Protein AF-Q4L180-4-F1 (afdb_monomer_lite)

Secondary structure (DSSP, 8-state):
-----PPP------PPP--------PPP----------------------------------------HHHHHHHHHHHHHHHHHHHHHHHHHHHHHHHHHHHHHHH----HHHHHHHHHHHHHHTTT-S----SSHHHHHHHHHHHHHHHHHHHHHHHHHHHHHHHHHHHHHHHHHHHHHHHHHHHHHHHHHHHHHHHHHHHHHHHHHHHHHHHHHHHHHHHHHHHHHS--SS-S-SHHHHHHHHHHHHHHH--

pLDDT: mean 71.79, std 22.96, range [29.94, 98.69]

Structure (mmCIF, N/CA/C/O backbone):
data_AF-Q4L180-4-F1
#
_entry.id   AF-Q4L180-4-F1
#
loop_
_atom_site.group_PDB
_atom_site.id
_atom_site.type_symbol
_atom_site.label_atom_id
_atom_site.label_alt_id
_atom_site.label_comp_id
_atom_site.label_asym_id
_atom_site.label_entity_id
_atom_site.label_seq_id
_atom_site.pdbx_PDB_ins_code
_atom_site.Cartn_x
_atom_site.Cartn_y
_atom_site.Cartn_z
_atom_site.occupancy
_atom_site.B_iso_or_equiv
_atom_site.auth_seq_id
_atom_site.auth_comp_id
_atom_site.auth_asym_id
_atom_site.auth_atom_id
_atom_site.pdbx_PDB_model_num
ATOM 1 N N . MET A 1 1 ? -34.234 45.441 56.799 1.00 44.16 1 MET A N 1
ATOM 2 C CA . MET A 1 1 ? -32.979 45.682 57.546 1.00 44.16 1 MET A CA 1
ATOM 3 C C . MET A 1 1 ? -31.853 44.983 56.792 1.00 44.16 1 MET A C 1
ATOM 5 O O . MET A 1 1 ? -32.021 43.824 56.442 1.00 44.16 1 MET A O 1
ATOM 9 N N . ARG A 1 2 ? -30.782 45.705 56.439 1.00 41.12 2 ARG A N 1
ATOM 10 C CA . ARG A 1 2 ? -29.584 45.173 55.760 1.00 41.12 2 ARG A CA 1
ATOM 11 C C . ARG A 1 2 ? -28.742 44.376 56.760 1.00 41.12 2 ARG A C 1
ATOM 13 O O . ARG A 1 2 ? -28.498 44.905 57.837 1.00 41.12 2 ARG A O 1
ATOM 20 N N . SER A 1 3 ? -28.235 43.205 56.374 1.00 47.62 3 SER A N 1
ATOM 21 C CA . SER A 1 3 ? -27.058 42.596 57.006 1.00 47.62 3 SER A CA 1
ATOM 22 C C . SER A 1 3 ? -26.364 41.607 56.069 1.00 47.62 3 SER A C 1
ATOM 24 O O . SER A 1 3 ? -26.997 40.670 55.603 1.00 47.62 3 SER A O 1
ATOM 26 N N . ARG A 1 4 ? -25.077 41.911 55.826 1.00 46.91 4 ARG A N 1
ATOM 27 C CA . ARG A 1 4 ? -23.886 41.041 55.700 1.00 46.91 4 ARG A CA 1
ATOM 28 C C . ARG A 1 4 ? -24.074 39.734 54.919 1.00 46.91 4 ARG A C 1
ATOM 30 O O . ARG A 1 4 ? -24.815 38.863 55.334 1.00 46.91 4 ARG A O 1
ATOM 37 N N . GLY A 1 5 ? -23.422 39.557 53.775 1.00 44.06 5 GLY A N 1
ATOM 38 C CA . GLY A 1 5 ? -21.967 39.639 53.622 1.00 44.06 5 GLY A CA 1
ATOM 39 C C . GLY A 1 5 ? -21.460 38.202 53.625 1.00 44.06 5 GLY A C 1
ATOM 40 O O . GLY A 1 5 ? -21.166 37.683 54.691 1.00 44.06 5 GLY A O 1
ATOM 41 N N . SER A 1 6 ? -21.496 37.557 52.458 1.00 52.03 6 SER A N 1
ATOM 42 C CA . SER A 1 6 ? -21.022 36.189 52.262 1.00 52.03 6 SER A CA 1
ATOM 43 C C . SER A 1 6 ? -19.557 36.194 51.864 1.00 52.03 6 SER A C 1
ATOM 45 O O . SER A 1 6 ? -19.114 37.018 51.059 1.00 52.03 6 SER A O 1
ATOM 47 N N . ASP A 1 7 ? -18.865 35.252 52.472 1.00 46.28 7 ASP A N 1
ATOM 48 C CA . ASP A 1 7 ? -17.434 35.156 52.606 1.00 46.28 7 ASP A CA 1
ATOM 49 C C . ASP A 1 7 ? -16.650 34.912 51.315 1.00 46.28 7 ASP A C 1
ATOM 51 O O . ASP A 1 7 ? -17.122 34.437 50.282 1.00 46.28 7 ASP A O 1
ATOM 55 N N . THR A 1 8 ? -15.397 35.308 51.471 1.00 43.88 8 THR A N 1
ATOM 56 C CA . THR A 1 8 ? -14.196 35.087 50.683 1.00 43.88 8 THR A CA 1
ATOM 57 C C . THR A 1 8 ? -13.868 33.620 50.414 1.00 43.88 8 THR A C 1
ATOM 59 O O . THR A 1 8 ? -14.250 32.760 51.194 1.00 43.88 8 THR A O 1
ATOM 62 N N . GLU A 1 9 ? -13.019 33.424 49.394 1.00 45.19 9 GLU A N 1
ATOM 63 C CA . GLU A 1 9 ? -12.089 32.304 49.107 1.00 45.19 9 GLU A CA 1
ATOM 64 C C . GLU A 1 9 ? -12.379 31.720 47.716 1.00 45.19 9 GLU A C 1
ATOM 66 O O . GLU A 1 9 ? -13.507 31.421 47.364 1.00 45.19 9 GLU A O 1
ATOM 71 N N . GLY A 1 10 ? -11.449 31.568 46.781 1.00 39.22 10 GLY A N 1
ATOM 72 C CA . GLY A 1 10 ? -9.997 31.553 46.825 1.00 39.22 10 GLY A CA 1
ATOM 73 C C . GLY A 1 10 ? -9.575 30.781 45.575 1.00 39.22 10 GLY A C 1
ATOM 74 O O . GLY A 1 10 ? -9.412 29.568 45.621 1.00 39.22 10 GLY A O 1
ATOM 75 N N . SER A 1 11 ? -9.482 31.449 44.419 1.00 46.16 11 SER A N 1
ATOM 76 C CA . SER A 1 11 ? -9.092 30.779 43.169 1.00 46.16 11 SER A CA 1
ATOM 77 C C . SER A 1 11 ? -7.569 30.736 43.062 1.00 46.16 11 SER A C 1
ATOM 79 O O . SER A 1 11 ? -6.908 31.698 42.667 1.00 46.16 11 SER A O 1
ATOM 81 N N . ALA A 1 12 ? -7.002 29.611 43.494 1.00 47.94 12 ALA A N 1
ATOM 82 C CA . ALA A 1 12 ? -5.581 29.310 43.434 1.00 47.94 12 ALA A CA 1
ATOM 83 C C . ALA A 1 12 ? -5.148 29.002 41.989 1.00 47.94 12 ALA A C 1
ATOM 85 O O . ALA A 1 12 ? -5.197 27.862 41.529 1.00 47.94 12 ALA A O 1
ATOM 86 N N . GLN A 1 13 ? -4.673 30.014 41.265 1.00 48.62 13 GLN A N 1
ATOM 87 C CA . GLN A 1 13 ? -4.104 29.838 39.928 1.00 48.62 13 GLN A CA 1
ATOM 88 C C . GLN A 1 13 ? -2.625 29.420 40.036 1.00 48.62 13 GLN A C 1
ATOM 90 O O . GLN A 1 13 ? -1.714 30.250 40.059 1.00 48.62 13 GLN A O 1
ATOM 95 N N . LYS A 1 14 ? -2.375 28.106 40.134 1.00 49.44 14 LYS A N 1
ATOM 96 C CA . LYS A 1 14 ? -1.026 27.513 40.083 1.00 49.44 14 LYS A CA 1
ATOM 97 C C . LYS A 1 14 ? -0.422 27.707 38.684 1.00 49.44 14 LYS A C 1
ATOM 99 O O . LYS A 1 14 ? -0.851 27.080 37.719 1.00 49.44 14 LYS A O 1
ATOM 104 N N . LYS A 1 15 ? 0.587 28.578 38.576 1.00 47.53 15 LYS A N 1
ATOM 105 C CA . LYS A 1 15 ? 1.422 28.740 37.376 1.00 47.53 15 LYS A CA 1
ATOM 106 C C . LYS A 1 15 ? 2.401 27.568 37.243 1.00 47.53 15 LYS A C 1
ATOM 108 O O . LYS A 1 15 ? 3.114 27.231 38.184 1.00 47.53 15 LYS A O 1
ATOM 113 N N . PHE A 1 16 ? 2.426 26.985 36.050 1.00 43.16 16 PHE A N 1
ATOM 114 C CA . PHE A 1 16 ? 3.285 25.879 35.635 1.00 43.16 16 PHE A CA 1
ATOM 115 C C . PHE A 1 16 ? 4.780 26.269 35.604 1.00 43.16 16 PHE A C 1
ATOM 117 O O . PHE A 1 16 ? 5.110 27.330 35.064 1.00 43.16 16 PHE A O 1
ATOM 124 N N . PRO A 1 17 ? 5.703 25.424 36.106 1.00 58.50 17 PRO A N 1
ATOM 125 C CA . PRO A 1 17 ? 7.142 25.634 35.960 1.00 58.50 17 PRO A CA 1
ATOM 126 C C . PRO A 1 17 ? 7.602 25.292 34.535 1.00 58.50 17 PRO A C 1
ATOM 128 O O . PRO A 1 17 ? 7.371 24.189 34.040 1.00 58.50 17 PRO A O 1
ATOM 131 N N . ARG A 1 18 ? 8.297 26.230 33.879 1.00 44.22 18 ARG A N 1
ATOM 132 C CA . ARG A 1 18 ? 9.026 25.983 32.625 1.00 44.22 18 ARG A CA 1
ATOM 133 C C . ARG A 1 18 ? 10.202 25.043 32.901 1.00 44.22 18 ARG A C 1
ATOM 135 O O . ARG A 1 18 ? 11.207 25.454 33.472 1.00 44.22 18 ARG A O 1
ATOM 142 N N . HIS A 1 19 ? 10.084 23.793 32.466 1.00 48.09 19 HIS A N 1
ATOM 143 C CA . HIS A 1 19 ? 11.209 22.872 32.358 1.00 48.09 19 HIS A CA 1
ATOM 144 C C . HIS A 1 19 ? 11.965 23.129 31.050 1.00 48.09 19 HIS A C 1
ATOM 146 O O . HIS A 1 19 ? 11.504 22.775 29.971 1.00 48.09 19 HIS A O 1
ATOM 152 N N . THR A 1 20 ? 13.152 23.719 31.156 1.00 46.41 20 THR A N 1
ATOM 153 C CA . THR A 1 20 ? 14.191 23.699 30.119 1.00 46.41 20 THR A CA 1
ATOM 154 C C . THR A 1 20 ? 15.387 22.943 30.688 1.00 46.41 20 THR A C 1
ATOM 156 O O . THR A 1 20 ? 16.177 23.509 31.441 1.00 46.41 20 THR A O 1
ATOM 159 N N . LYS A 1 21 ? 15.515 21.648 30.384 1.00 51.56 21 LYS A N 1
ATOM 160 C CA . LYS A 1 21 ? 16.761 20.898 30.597 1.00 51.56 21 LYS A CA 1
ATOM 161 C C . LYS A 1 21 ? 17.182 20.288 29.271 1.00 51.56 21 LYS A C 1
ATOM 163 O O . LYS A 1 21 ? 16.442 19.514 28.674 1.00 51.56 21 LYS A O 1
ATOM 168 N N . GLY A 1 22 ? 18.341 20.749 28.814 1.00 39.31 22 GLY A N 1
ATOM 169 C CA . GLY A 1 22 ? 18.945 20.402 27.543 1.00 39.31 22 GLY A CA 1
ATOM 170 C C . GLY A 1 22 ? 19.392 18.948 27.467 1.00 39.31 22 GLY A C 1
ATOM 171 O O . GLY A 1 22 ? 19.676 18.290 28.468 1.00 39.31 22 GLY A O 1
ATOM 172 N N . HIS A 1 23 ? 19.438 18.505 26.217 1.00 44.69 23 HIS A N 1
ATOM 173 C CA . HIS A 1 23 ? 19.934 17.235 25.726 1.00 44.69 23 HIS A CA 1
ATOM 174 C C . HIS A 1 23 ? 21.326 16.882 26.268 1.00 44.69 23 HIS A C 1
ATOM 176 O O . HIS A 1 23 ? 22.277 17.641 26.112 1.00 44.69 23 HIS A O 1
ATOM 182 N N . SER A 1 24 ? 21.453 15.671 26.807 1.00 46.22 24 SER A N 1
ATOM 183 C CA . SER A 1 24 ? 22.716 14.940 26.907 1.00 46.22 24 SER A CA 1
ATOM 184 C C . SER A 1 24 ? 22.483 13.580 26.253 1.00 46.22 24 SER A C 1
ATOM 186 O O . SER A 1 24 ? 21.710 12.765 26.753 1.00 46.22 24 SER A O 1
ATOM 188 N N . PHE A 1 25 ? 23.065 13.388 25.070 1.00 43.56 25 PHE A N 1
ATOM 189 C CA . PHE A 1 25 ? 22.974 12.159 24.288 1.00 43.56 25 PHE A CA 1
ATOM 190 C C . PHE A 1 25 ? 24.113 11.239 24.745 1.00 43.56 25 PHE A C 1
ATOM 192 O O . PHE A 1 25 ? 25.276 11.476 24.422 1.00 43.56 25 PHE A O 1
ATOM 199 N N . GLN A 1 26 ? 23.801 10.233 25.564 1.00 49.84 26 GLN A N 1
ATOM 200 C CA . GLN A 1 26 ? 24.780 9.262 26.054 1.00 49.84 26 GLN A CA 1
ATOM 201 C C . GLN A 1 26 ? 24.773 8.029 25.141 1.00 49.84 26 GLN A C 1
ATOM 203 O O . GLN A 1 26 ? 23.729 7.421 24.916 1.00 49.84 26 GLN A O 1
ATOM 208 N N . GLY A 1 27 ? 25.944 7.722 24.578 1.00 41.38 27 GLY A N 1
ATOM 209 C CA . GLY A 1 27 ? 26.147 6.726 23.526 1.00 41.38 27 GLY A CA 1
ATOM 210 C C . GLY A 1 27 ? 25.835 5.266 23.903 1.00 41.38 27 GLY A C 1
ATOM 211 O O . GLY A 1 27 ? 25.633 4.933 25.074 1.00 41.38 27 GLY A O 1
ATOM 212 N N . PRO A 1 28 ? 25.806 4.382 22.890 1.00 45.56 28 PRO A N 1
ATOM 213 C CA . PRO A 1 28 ? 25.271 3.030 22.989 1.00 45.56 28 PRO A CA 1
ATOM 214 C C . PRO A 1 28 ? 26.202 2.112 23.788 1.00 45.56 28 PRO A C 1
ATOM 216 O O . PRO A 1 28 ? 27.377 1.950 23.465 1.00 45.56 28 PRO A O 1
ATOM 219 N N . LYS A 1 29 ? 25.665 1.469 24.829 1.00 54.53 29 LYS A N 1
ATOM 220 C CA . LYS A 1 29 ? 26.332 0.366 25.531 1.00 54.53 29 LYS A CA 1
ATOM 221 C C . LYS A 1 29 ? 25.865 -0.953 24.917 1.00 54.53 29 LYS A C 1
ATOM 223 O O . LYS A 1 29 ? 24.698 -1.314 25.039 1.00 54.53 29 LYS A O 1
ATOM 228 N N . ASN A 1 30 ? 26.790 -1.645 24.253 1.00 41.47 30 ASN A N 1
ATOM 229 C CA . ASN A 1 30 ? 26.599 -2.970 23.663 1.00 41.47 30 ASN A CA 1
ATOM 230 C C . ASN A 1 30 ? 26.013 -3.959 24.683 1.00 41.47 30 ASN A C 1
ATOM 232 O O . ASN A 1 30 ? 26.627 -4.243 25.714 1.00 41.47 30 ASN A O 1
ATOM 236 N N . MET A 1 31 ? 24.830 -4.493 24.376 1.00 47.28 31 MET A N 1
ATOM 237 C CA . MET A 1 31 ? 24.164 -5.515 25.175 1.00 47.28 31 MET A CA 1
ATOM 238 C C . MET A 1 31 ? 24.626 -6.906 24.748 1.00 47.28 31 MET A C 1
ATOM 240 O O . MET A 1 31 ? 24.398 -7.366 23.634 1.00 47.28 31 MET A O 1
ATOM 244 N N . LYS A 1 32 ? 25.296 -7.568 25.686 1.00 42.88 32 LYS A N 1
ATOM 245 C CA . LYS A 1 32 ? 25.771 -8.946 25.623 1.00 42.88 32 LYS A CA 1
ATOM 246 C C . LYS A 1 32 ? 24.563 -9.887 25.734 1.00 42.88 32 LYS A C 1
ATOM 248 O O . LYS A 1 32 ? 23.970 -9.986 26.805 1.00 42.88 32 LYS A O 1
ATOM 253 N N . HIS A 1 33 ? 24.183 -10.549 24.641 1.00 42.38 33 HIS A N 1
ATOM 254 C CA . HIS A 1 33 ? 23.170 -11.606 24.657 1.00 42.38 33 HIS A CA 1
ATOM 255 C C . HIS A 1 33 ? 23.789 -12.872 25.266 1.00 42.38 33 HIS A C 1
ATOM 257 O O . HIS A 1 33 ? 24.731 -13.446 24.727 1.00 42.38 33 HIS A O 1
ATOM 263 N N . ARG A 1 34 ? 23.293 -13.254 26.442 1.00 37.94 34 ARG A N 1
ATOM 264 C CA . ARG A 1 34 ? 23.600 -14.504 27.139 1.00 37.94 34 ARG A CA 1
ATOM 265 C C . ARG A 1 34 ? 22.258 -15.199 27.344 1.00 37.94 34 ARG A C 1
ATOM 267 O O . ARG A 1 34 ? 21.622 -14.991 28.370 1.00 37.94 34 ARG A O 1
ATOM 274 N N . GLN A 1 35 ? 21.797 -15.947 26.347 1.00 42.56 35 GLN A N 1
ATOM 275 C CA . GLN A 1 35 ? 20.726 -16.919 26.546 1.00 42.56 35 GLN A CA 1
ATOM 276 C C . GLN A 1 35 ? 21.391 -18.214 26.999 1.00 42.56 35 GLN A C 1
ATOM 278 O O . GLN A 1 35 ? 22.257 -18.754 26.320 1.00 42.56 35 GLN A O 1
ATOM 283 N N . GLN A 1 36 ? 21.083 -18.595 28.235 1.00 41.91 36 GLN A N 1
ATOM 284 C CA . GLN A 1 36 ? 21.444 -19.881 28.802 1.00 41.91 36 GLN A CA 1
ATOM 285 C C . GLN A 1 36 ? 20.348 -20.865 28.422 1.00 41.91 36 GLN A C 1
ATOM 287 O O . GLN A 1 36 ? 19.189 -20.667 28.792 1.00 41.91 36 GLN A O 1
ATOM 292 N N . ASP A 1 37 ? 20.754 -21.899 27.698 1.00 36.62 37 ASP A N 1
ATOM 293 C CA . ASP A 1 37 ? 19.973 -23.090 27.412 1.00 36.62 37 ASP A CA 1
ATOM 294 C C . ASP A 1 37 ? 19.493 -23.731 28.721 1.00 36.62 37 ASP A C 1
ATOM 296 O O . ASP A 1 37 ? 20.260 -23.942 29.669 1.00 36.62 37 ASP A O 1
ATOM 300 N N . LYS A 1 38 ? 18.190 -23.996 28.795 1.00 41.41 38 LYS A N 1
ATOM 301 C CA . LYS A 1 38 ? 17.567 -24.781 29.857 1.00 41.41 38 LYS A CA 1
ATOM 302 C C . LYS A 1 38 ? 16.849 -25.949 29.206 1.00 41.41 38 LYS A C 1
ATOM 304 O O . LYS A 1 38 ? 15.668 -25.875 28.886 1.00 41.41 38 LYS A O 1
ATOM 309 N N . ASP A 1 39 ? 17.619 -27.014 29.037 1.00 30.91 39 ASP A N 1
ATOM 310 C CA . ASP A 1 39 ? 17.152 -28.366 28.784 1.00 30.91 39 ASP A CA 1
ATOM 311 C C . ASP A 1 39 ? 16.268 -28.849 29.937 1.00 30.91 39 ASP A C 1
ATOM 313 O O . ASP A 1 39 ? 16.659 -28.767 31.106 1.00 30.91 39 ASP A O 1
ATOM 317 N N . SER A 1 40 ? 15.092 -29.384 29.616 1.00 36.03 40 SER A N 1
ATOM 318 C CA . SER A 1 40 ? 14.395 -30.424 30.383 1.00 36.03 40 SER A CA 1
ATOM 319 C C . SER A 1 40 ? 13.347 -31.105 29.487 1.00 36.03 40 SER A C 1
ATOM 321 O O . SER A 1 40 ? 12.836 -30.462 28.570 1.00 36.03 40 SER A O 1
ATOM 323 N N . PRO A 1 41 ? 13.072 -32.404 29.690 1.00 37.44 41 PRO A N 1
ATOM 324 C CA . PRO A 1 41 ? 12.905 -33.340 28.585 1.00 37.44 41 PRO A CA 1
ATOM 325 C C . PRO A 1 41 ? 11.488 -33.923 28.446 1.00 37.44 41 PRO A C 1
ATOM 327 O O . PRO A 1 41 ? 10.709 -33.918 29.390 1.00 37.44 41 PRO A O 1
ATOM 330 N N . SER A 1 42 ? 11.232 -34.447 27.239 1.00 29.94 42 SER A N 1
ATOM 331 C CA . SER A 1 42 ? 10.606 -35.745 26.923 1.00 29.94 42 SER A CA 1
ATOM 332 C C . SER A 1 42 ? 9.566 -36.305 27.899 1.00 29.94 42 SER A C 1
ATOM 334 O O . SER A 1 42 ? 9.949 -36.692 28.995 1.00 29.94 42 SER A O 1
ATOM 336 N N . GLU A 1 43 ? 8.326 -36.522 27.434 1.00 36.06 43 GLU A N 1
ATOM 337 C CA . GLU A 1 43 ? 7.678 -37.854 27.451 1.00 36.06 43 GLU A CA 1
ATOM 338 C C . GLU A 1 43 ? 6.236 -37.856 26.896 1.00 36.06 43 GLU A C 1
ATOM 340 O O . GLU A 1 43 ? 5.485 -36.897 27.055 1.00 36.06 43 GLU A O 1
ATOM 345 N N . SER A 1 44 ? 5.868 -39.009 26.317 1.00 38.22 44 SER A N 1
ATOM 346 C CA . SER A 1 44 ? 4.549 -39.504 25.865 1.00 38.22 44 SER A CA 1
ATOM 347 C C . SER A 1 44 ? 4.001 -38.940 24.539 1.00 38.22 44 SER A C 1
ATOM 349 O O . SER A 1 44 ? 3.568 -37.798 24.450 1.00 38.22 44 SER A O 1
ATOM 351 N N . ASP A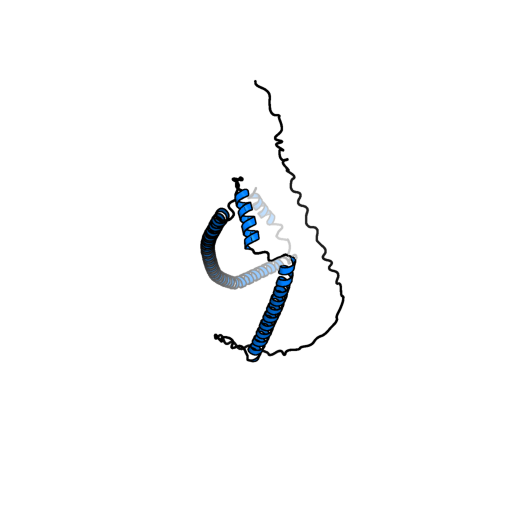 1 45 ? 4.206 -39.620 23.403 1.00 32.47 45 ASP A N 1
ATOM 352 C CA . ASP A 1 45 ? 3.481 -40.808 22.887 1.00 32.47 45 ASP A CA 1
ATOM 353 C C . ASP A 1 45 ? 1.969 -40.594 22.738 1.00 32.47 45 ASP A C 1
ATOM 355 O O . ASP A 1 45 ? 1.282 -40.610 23.746 1.00 32.47 45 ASP A O 1
ATOM 359 N N . VAL A 1 46 ? 1.470 -40.445 21.494 1.00 42.31 46 VAL A N 1
ATOM 360 C CA . VAL A 1 46 ? 0.423 -41.280 20.842 1.00 42.31 46 VAL A CA 1
ATOM 361 C C . VAL A 1 46 ? 0.358 -40.937 19.329 1.00 42.31 46 VAL A C 1
ATOM 363 O O . VAL A 1 46 ? -0.204 -39.932 18.914 1.00 42.31 46 VAL A O 1
ATOM 366 N N . ILE A 1 47 ? 0.995 -41.781 18.511 1.00 32.44 47 ILE A N 1
ATOM 367 C CA . ILE A 1 47 ? 0.494 -42.433 17.277 1.00 32.44 47 ILE A CA 1
ATOM 368 C C . ILE A 1 47 ? -0.554 -41.688 16.405 1.00 32.44 47 ILE A C 1
ATOM 370 O O . ILE A 1 47 ? -1.728 -41.677 16.750 1.00 32.44 47 ILE A O 1
ATOM 374 N N . LEU A 1 48 ? -0.170 -41.278 15.180 1.00 43.28 48 LEU A N 1
ATOM 375 C CA . LEU A 1 48 ? -0.729 -41.806 13.907 1.00 43.28 48 LEU A CA 1
ATOM 376 C C . LEU A 1 48 ? 0.077 -41.288 12.679 1.00 43.28 48 LEU A C 1
ATOM 378 O O . LEU A 1 48 ? 0.001 -40.106 12.345 1.00 43.28 48 LEU A O 1
ATOM 382 N N . PRO A 1 49 ? 0.860 -42.131 11.979 1.00 36.28 49 PRO A N 1
ATOM 383 C CA . PRO A 1 49 ? 1.539 -41.749 10.734 1.00 36.28 49 PRO A CA 1
ATOM 384 C C . PRO A 1 49 ? 0.582 -41.770 9.529 1.00 36.28 49 PRO A C 1
ATOM 386 O O . PRO A 1 49 ? -0.022 -42.804 9.255 1.00 36.28 49 PRO A O 1
ATOM 389 N N . CYS A 1 50 ? 0.487 -40.673 8.769 1.00 30.30 50 CYS A N 1
ATOM 390 C CA . CYS A 1 50 ? -0.225 -40.633 7.482 1.00 30.30 50 CYS A CA 1
ATOM 391 C C . CYS A 1 50 ? 0.774 -40.391 6.321 1.00 30.30 50 CYS A C 1
ATOM 393 O O . CYS A 1 50 ? 1.717 -39.611 6.499 1.00 30.30 50 CYS A O 1
ATOM 395 N N . PRO A 1 51 ? 0.657 -41.080 5.165 1.00 42.59 51 PRO A N 1
ATOM 396 C CA . PRO A 1 51 ? 1.756 -41.258 4.215 1.00 42.59 51 PRO A CA 1
ATOM 397 C C . PRO A 1 51 ? 1.998 -40.044 3.314 1.00 42.59 51 PRO A C 1
ATOM 399 O O . PRO A 1 51 ? 1.078 -39.356 2.881 1.00 42.59 51 PRO A O 1
ATOM 402 N N . LYS A 1 52 ? 3.268 -39.852 2.948 1.00 36.78 52 LYS A N 1
ATOM 403 C CA . LYS A 1 52 ? 3.711 -38.930 1.899 1.00 36.78 52 LYS A CA 1
ATOM 404 C C . LYS A 1 52 ? 3.262 -39.461 0.533 1.00 36.78 52 LYS A C 1
ATOM 406 O O . LYS A 1 52 ? 3.823 -40.443 0.056 1.00 36.78 52 LYS A O 1
ATOM 411 N N . ALA A 1 53 ? 2.298 -38.800 -0.099 1.00 42.53 53 ALA A N 1
ATOM 412 C CA . ALA A 1 53 ? 2.036 -38.946 -1.527 1.00 42.53 53 ALA A CA 1
ATOM 413 C C . ALA A 1 53 ? 2.653 -37.753 -2.269 1.00 42.53 53 ALA A C 1
ATOM 415 O O . ALA A 1 53 ? 2.442 -36.593 -1.920 1.00 42.53 53 ALA A O 1
ATOM 416 N N . GLU A 1 54 ? 3.495 -38.068 -3.246 1.00 37.31 54 GLU A N 1
ATOM 417 C CA . GLU A 1 54 ? 4.265 -37.122 -4.038 1.00 37.31 54 GLU A CA 1
ATOM 418 C C . GLU A 1 54 ? 3.464 -36.508 -5.203 1.00 37.31 54 GLU A C 1
ATOM 420 O O . GLU A 1 54 ? 2.713 -37.202 -5.879 1.00 37.31 54 GLU A O 1
ATOM 425 N N . LYS A 1 55 ? 3.836 -35.256 -5.513 1.00 35.09 55 LYS A N 1
ATOM 426 C CA . LYS A 1 55 ? 3.926 -34.586 -6.833 1.00 35.09 55 LYS A CA 1
ATOM 427 C C . LYS A 1 55 ? 2.663 -34.060 -7.551 1.00 35.09 55 LYS A C 1
ATOM 429 O O . LYS A 1 55 ? 1.576 -34.604 -7.416 1.00 35.09 55 LYS A O 1
ATOM 434 N N . PRO A 1 56 ? 2.822 -32.954 -8.321 1.00 38.66 56 PRO A N 1
ATOM 435 C CA . PRO A 1 56 ? 1.745 -32.026 -8.641 1.00 38.66 56 PRO A CA 1
ATOM 436 C C . PRO A 1 56 ? 1.261 -32.161 -10.089 1.00 38.66 56 PRO A C 1
ATOM 438 O O . PRO A 1 56 ? 2.065 -32.212 -11.021 1.00 38.66 56 PRO A O 1
ATOM 441 N N . HIS A 1 57 ? -0.051 -32.088 -10.297 1.00 46.75 57 HIS A N 1
ATOM 442 C CA . HIS A 1 57 ? -0.624 -31.862 -11.619 1.00 46.75 57 HIS A CA 1
ATOM 443 C C . HIS A 1 57 ? -1.412 -30.552 -11.643 1.00 46.75 57 HIS A C 1
ATOM 445 O O . HIS A 1 57 ? -2.465 -30.398 -11.036 1.00 46.75 57 HIS A O 1
ATOM 451 N N . SER A 1 58 ? -0.811 -29.600 -12.355 1.00 35.38 58 SER A N 1
ATOM 452 C CA . SER A 1 58 ? -1.396 -28.375 -12.889 1.00 35.38 58 SER A CA 1
ATOM 453 C C . SER A 1 58 ? -2.722 -28.662 -13.605 1.00 35.38 58 SER A C 1
ATOM 455 O O . SER A 1 58 ? -2.762 -29.494 -14.510 1.00 35.38 58 SER A O 1
ATOM 457 N N . GLY A 1 59 ? -3.793 -27.971 -13.217 1.00 38.31 59 GLY A N 1
ATOM 458 C CA . GLY A 1 59 ? -5.123 -28.164 -13.795 1.00 38.31 59 GLY A CA 1
ATOM 459 C C . GLY A 1 59 ? -6.132 -27.172 -13.237 1.00 38.31 59 GLY A C 1
ATOM 460 O O . GLY A 1 59 ? -7.012 -27.531 -12.469 1.00 38.31 59 GLY A O 1
ATOM 461 N N . ASN A 1 60 ? -5.951 -25.906 -13.597 1.00 34.12 60 ASN A N 1
ATOM 462 C CA . ASN A 1 60 ? -6.806 -24.777 -13.251 1.00 34.12 60 ASN A CA 1
ATOM 463 C C . ASN A 1 60 ? -8.210 -24.966 -13.861 1.00 34.12 60 ASN A C 1
ATOM 465 O O . ASN A 1 60 ? -8.405 -24.756 -15.057 1.00 34.12 60 ASN A O 1
ATOM 469 N N . GLY A 1 61 ? -9.178 -25.401 -13.061 1.00 41.91 61 GLY A N 1
ATOM 470 C CA . GLY A 1 61 ? -10.562 -25.575 -13.483 1.00 41.91 61 GLY A CA 1
ATOM 471 C C . GLY A 1 61 ? -11.448 -25.684 -12.256 1.00 41.91 61 GLY A C 1
ATOM 472 O O . GLY A 1 61 ? -11.180 -26.501 -11.386 1.00 41.91 61 GLY A O 1
ATOM 473 N N . HIS A 1 62 ? -12.456 -24.821 -12.188 1.00 45.66 62 HIS A N 1
ATOM 474 C CA . HIS A 1 62 ? -13.414 -24.628 -11.101 1.00 45.66 62 HIS A CA 1
ATOM 475 C C . HIS A 1 62 ? -14.182 -25.908 -10.735 1.00 45.66 62 HIS A C 1
ATOM 477 O O . HIS A 1 62 ? -15.361 -26.046 -11.051 1.00 45.66 62 HIS A O 1
ATOM 483 N N . GLN A 1 63 ? -13.525 -26.859 -10.087 1.00 45.81 63 GLN A N 1
ATOM 484 C CA . GLN A 1 63 ? -14.197 -27.981 -9.461 1.00 45.81 63 GLN A CA 1
ATOM 485 C C . GLN A 1 63 ? -14.595 -27.482 -8.083 1.00 45.81 63 GLN A C 1
ATOM 487 O O . GLN A 1 63 ? -13.753 -27.302 -7.208 1.00 45.81 63 GLN A O 1
ATOM 492 N N . ALA A 1 64 ? -15.880 -27.149 -7.941 1.00 49.19 64 ALA A N 1
ATOM 493 C CA . ALA A 1 64 ? -16.526 -27.213 -6.645 1.00 49.19 64 ALA A CA 1
ATOM 494 C C . ALA A 1 64 ? -16.096 -28.555 -6.050 1.00 49.19 64 ALA A C 1
ATOM 496 O O . ALA A 1 64 ? -16.359 -29.591 -6.655 1.00 49.19 64 ALA A O 1
ATOM 497 N N . GLU A 1 65 ? -15.283 -28.509 -5.000 1.00 65.31 65 GLU A N 1
ATOM 498 C CA . GLU A 1 65 ? -14.745 -29.704 -4.369 1.00 65.31 65 GLU A CA 1
ATOM 499 C C . GLU A 1 65 ? -15.944 -30.479 -3.826 1.00 65.31 65 GLU A C 1
ATOM 501 O O . GLU A 1 65 ? -16.501 -30.142 -2.781 1.00 65.31 65 GLU A O 1
ATOM 506 N N . ASP A 1 66 ? -16.414 -31.452 -4.607 1.00 75.81 66 ASP A N 1
ATOM 507 C CA . ASP A 1 66 ? -17.420 -32.402 -4.173 1.00 75.81 66 ASP A CA 1
ATOM 508 C C . ASP A 1 66 ? -16.846 -33.078 -2.928 1.00 75.81 66 ASP A C 1
ATOM 510 O O . ASP A 1 66 ? -15.832 -33.778 -2.999 1.00 75.81 66 ASP A O 1
ATOM 514 N N . LEU A 1 67 ? -17.456 -32.803 -1.772 1.00 78.75 67 LEU A N 1
ATOM 515 C CA . LEU A 1 67 ? -17.044 -33.374 -0.494 1.00 78.75 67 LEU A CA 1
ATOM 516 C C . LEU A 1 67 ? -16.959 -34.891 -0.650 1.00 78.75 67 LEU A C 1
ATOM 518 O O . LEU A 1 67 ? -17.912 -35.528 -1.117 1.00 78.75 67 LEU A O 1
ATOM 522 N N . SER A 1 68 ? -15.823 -35.480 -0.272 1.00 90.25 68 SER A N 1
ATOM 523 C CA . SER A 1 68 ? -15.686 -36.927 -0.352 1.00 90.25 68 SER A CA 1
ATOM 524 C C . SER A 1 68 ? -16.723 -37.594 0.559 1.00 90.25 68 SER A C 1
ATOM 526 O O . SER A 1 68 ? -17.234 -36.997 1.511 1.00 90.25 68 SER A O 1
ATOM 528 N N . ARG A 1 69 ? -17.051 -38.860 0.284 1.00 93.44 69 ARG A N 1
ATOM 529 C CA . ARG A 1 69 ? -17.980 -39.633 1.123 1.00 93.44 69 ARG A CA 1
ATOM 530 C C . ARG A 1 69 ? -17.566 -39.618 2.601 1.00 93.44 69 ARG A C 1
ATOM 532 O O . ARG A 1 69 ? -18.441 -39.573 3.462 1.00 93.44 69 ARG A O 1
ATOM 539 N N . ASP A 1 70 ? -16.266 -39.640 2.874 1.00 95.19 70 ASP A N 1
ATOM 540 C CA . ASP A 1 70 ? -15.723 -39.637 4.232 1.00 95.19 70 ASP A CA 1
ATOM 541 C C . ASP A 1 70 ? -15.852 -38.250 4.880 1.00 95.19 70 ASP A C 1
ATOM 543 O O . ASP A 1 70 ? -16.276 -38.160 6.033 1.00 95.19 70 ASP A O 1
ATOM 547 N N . ASP A 1 71 ? -15.610 -37.169 4.126 1.00 94.62 71 ASP A N 1
ATOM 548 C CA . ASP A 1 71 ? -15.803 -35.789 4.602 1.00 94.62 71 ASP A CA 1
ATOM 549 C C . ASP A 1 71 ? -17.276 -35.495 4.909 1.00 94.62 71 ASP A C 1
ATOM 551 O O . ASP A 1 71 ? -17.595 -34.836 5.899 1.00 94.62 71 ASP A O 1
ATOM 555 N N . LEU A 1 72 ? -18.194 -36.018 4.089 1.00 94.56 72 LEU A N 1
ATOM 556 C CA . LEU A 1 72 ? -19.629 -35.902 4.327 1.00 94.56 72 LEU A CA 1
ATOM 557 C C . LEU A 1 72 ? -20.040 -36.636 5.609 1.00 94.56 72 LEU A C 1
ATOM 559 O O . LEU A 1 72 ? -20.758 -36.070 6.428 1.00 94.56 72 LEU A O 1
ATOM 563 N N . LEU A 1 73 ? -19.585 -37.877 5.809 1.00 95.25 73 LEU A N 1
ATOM 564 C CA . LEU A 1 73 ? -19.875 -38.631 7.033 1.00 95.25 73 LEU A CA 1
ATOM 565 C C . LEU A 1 73 ? -19.282 -37.953 8.274 1.00 95.25 73 LEU A C 1
ATOM 567 O O . LEU A 1 73 ? -19.939 -37.907 9.312 1.00 95.25 73 LEU A O 1
ATOM 571 N N . PHE A 1 74 ? -18.082 -37.383 8.158 1.00 96.25 74 PHE A N 1
ATOM 572 C CA . PHE A 1 74 ? -17.465 -36.596 9.221 1.00 96.25 74 PHE A CA 1
ATOM 573 C C . PHE A 1 74 ? -18.284 -35.341 9.551 1.00 96.25 74 PHE A C 1
ATOM 575 O O . PHE A 1 74 ? -18.579 -35.087 10.718 1.00 96.25 74 PHE A O 1
ATOM 582 N N . LEU A 1 75 ? -18.727 -34.597 8.534 1.00 96.06 75 LEU A N 1
ATOM 583 C CA . LEU A 1 75 ? -19.597 -33.437 8.718 1.00 96.06 75 LEU A CA 1
ATOM 584 C C . LEU A 1 75 ? -20.931 -33.825 9.371 1.00 96.06 75 LEU A C 1
ATOM 586 O O . LEU A 1 75 ? -21.370 -33.152 10.302 1.00 96.06 75 LEU A O 1
ATOM 590 N N . LEU A 1 76 ? -21.562 -34.917 8.927 1.00 96.00 76 LEU A N 1
ATOM 591 C CA . LEU A 1 76 ? -22.791 -35.430 9.540 1.00 96.00 76 LEU A CA 1
ATOM 592 C C . LEU A 1 76 ? -22.566 -35.818 11.006 1.00 96.00 76 LEU A C 1
ATOM 594 O O . LEU A 1 76 ? -23.401 -35.488 11.841 1.00 96.00 76 LEU A O 1
ATOM 598 N N . SER A 1 77 ? -21.433 -36.446 11.327 1.00 96.12 77 SER A N 1
ATOM 599 C CA . SER A 1 77 ? -21.068 -36.795 12.704 1.00 96.12 77 SER A CA 1
ATOM 600 C C . SER A 1 77 ? -20.922 -35.556 13.595 1.00 96.12 77 SER A C 1
ATOM 602 O O . SER A 1 77 ? -21.396 -35.560 14.731 1.00 96.12 77 SER A O 1
ATOM 604 N N . ILE A 1 78 ? -20.329 -34.473 13.081 1.00 98.00 78 ILE A N 1
ATOM 605 C CA . ILE A 1 78 ? -20.236 -33.199 13.809 1.00 98.00 78 ILE A CA 1
ATOM 606 C C . ILE A 1 78 ? -21.627 -32.599 14.034 1.00 98.00 78 ILE A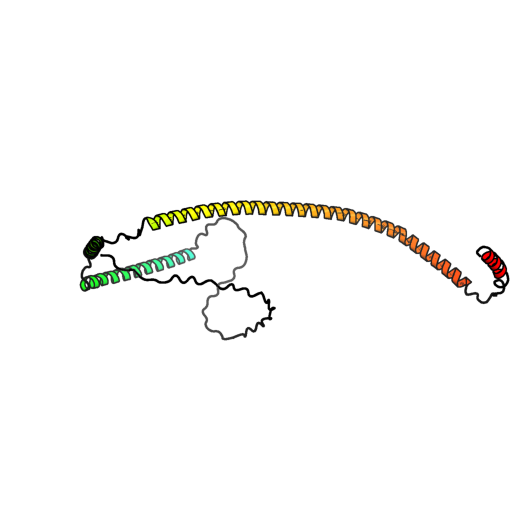 C 1
ATOM 608 O O . ILE A 1 78 ? -21.938 -32.178 15.147 1.00 98.00 78 ILE A O 1
ATOM 612 N N . LEU A 1 79 ? -22.467 -32.559 12.996 1.00 97.88 79 LEU A N 1
ATOM 613 C CA . LEU A 1 79 ? -23.815 -31.990 13.083 1.00 97.88 79 LEU A CA 1
ATOM 614 C C . LEU A 1 79 ? -24.722 -32.786 14.033 1.00 97.88 79 LEU A C 1
ATOM 616 O O . LEU A 1 79 ? -25.515 -32.187 14.757 1.00 97.88 79 LEU A O 1
ATOM 620 N N . GLU A 1 80 ? -24.590 -34.113 14.065 1.00 97.25 80 GLU A N 1
ATOM 621 C CA . GLU A 1 80 ? -25.280 -34.983 15.022 1.00 97.25 80 GLU A CA 1
ATOM 622 C C . GLU A 1 80 ? -24.837 -34.686 16.460 1.00 97.25 80 GLU A C 1
ATOM 624 O O . GLU A 1 80 ? -25.682 -34.468 17.329 1.00 97.25 80 GLU A O 1
ATOM 629 N N . GLY A 1 81 ? -23.524 -34.577 16.699 1.00 97.62 81 GLY A N 1
ATOM 630 C CA . GLY A 1 81 ? -22.986 -34.190 18.004 1.00 97.62 81 GLY A CA 1
ATOM 631 C C . GLY A 1 81 ? -23.436 -32.794 18.453 1.00 97.62 81 GLY A C 1
ATOM 632 O O . GLY A 1 81 ? -23.767 -32.597 19.621 1.00 97.62 81 GLY A O 1
ATOM 633 N N . GLU A 1 82 ? -23.509 -31.827 17.533 1.00 97.69 82 GLU A N 1
ATOM 634 C CA . GLU A 1 82 ? -24.017 -30.482 17.825 1.00 97.69 82 GLU A CA 1
ATOM 635 C C . GLU A 1 82 ? -25.513 -30.500 18.168 1.00 97.69 82 GLU A C 1
ATOM 637 O O . GLU A 1 82 ? -25.929 -29.868 19.141 1.00 97.69 82 GLU A O 1
ATOM 642 N N . LEU A 1 83 ? -26.329 -31.218 17.390 1.00 97.75 83 LEU A N 1
ATOM 643 C CA . LEU A 1 83 ? -27.760 -31.357 17.663 1.00 97.75 83 LEU A CA 1
ATOM 644 C C . LEU A 1 83 ? -28.002 -32.005 19.024 1.00 97.75 83 LEU A C 1
ATOM 646 O O . LEU A 1 83 ? -28.794 -31.483 19.807 1.00 97.75 83 LEU A O 1
ATOM 650 N N . GLN A 1 84 ? -27.262 -33.066 19.343 1.00 97.75 84 GLN A N 1
ATOM 651 C CA . GLN A 1 84 ? -27.359 -33.718 20.641 1.00 97.75 84 GLN A CA 1
ATOM 652 C C . GLN A 1 84 ? -26.956 -32.780 21.787 1.00 97.75 84 GLN A C 1
ATOM 654 O O . GLN A 1 84 ? -27.675 -32.687 22.780 1.00 97.75 84 GLN A O 1
ATOM 659 N N . ALA A 1 85 ? -25.883 -31.999 21.628 1.00 97.56 85 ALA A N 1
ATOM 660 C CA . ALA A 1 85 ? -25.498 -30.988 22.613 1.00 97.56 85 ALA A CA 1
ATOM 661 C C . ALA A 1 85 ? -26.581 -29.906 22.794 1.00 97.56 85 ALA A C 1
ATOM 663 O O . ALA A 1 85 ? -26.859 -29.478 23.916 1.00 97.56 85 ALA A O 1
ATOM 664 N N . ARG A 1 86 ? -27.235 -29.466 21.709 1.00 97.50 86 ARG A N 1
ATOM 665 C CA . ARG A 1 86 ? -28.366 -28.525 21.788 1.00 97.50 86 ARG A CA 1
ATOM 666 C C . ARG A 1 86 ? -29.555 -29.138 22.528 1.00 97.50 86 ARG A C 1
ATOM 668 O O . ARG A 1 86 ? -30.152 -28.448 23.353 1.00 97.50 86 ARG A O 1
ATOM 675 N N . ASP A 1 87 ? -29.880 -30.403 22.274 1.00 97.12 87 ASP A N 1
ATOM 676 C CA . ASP A 1 87 ? -30.960 -31.112 22.966 1.00 97.12 87 ASP A CA 1
ATOM 677 C C . ASP A 1 87 ? -30.661 -31.300 24.460 1.00 97.12 87 ASP A C 1
ATOM 679 O O . ASP A 1 87 ? -31.553 -31.098 25.289 1.00 97.12 87 ASP A O 1
ATOM 683 N N . GLU A 1 88 ? -29.408 -31.585 24.827 1.00 97.38 88 GLU A N 1
ATOM 684 C CA . GLU A 1 88 ? -28.954 -31.630 26.222 1.00 97.38 88 GLU A CA 1
ATOM 685 C C . GLU A 1 88 ? -29.107 -30.268 26.910 1.00 97.38 88 GLU A C 1
ATOM 687 O O . GLU A 1 88 ? -29.700 -30.186 27.986 1.00 97.38 88 GLU A O 1
ATOM 692 N N . VAL A 1 89 ? -28.662 -29.178 26.274 1.00 97.06 89 VAL A N 1
ATOM 693 C CA . VAL A 1 89 ? -28.820 -27.811 26.801 1.00 97.06 89 VAL A CA 1
ATOM 694 C C . VAL A 1 89 ? -30.294 -27.437 26.945 1.00 97.06 89 VAL A C 1
ATOM 696 O O . VAL A 1 89 ? -30.690 -26.872 27.962 1.00 97.06 89 VAL A O 1
ATOM 699 N N . ILE A 1 90 ? -31.136 -27.774 25.966 1.00 92.62 90 ILE A N 1
ATOM 700 C CA . ILE A 1 90 ? -32.585 -27.560 26.056 1.00 92.62 90 ILE A CA 1
ATOM 701 C C . ILE A 1 90 ? -33.175 -28.384 27.206 1.00 92.62 90 ILE A C 1
ATOM 703 O O . ILE A 1 90 ? -34.042 -27.882 27.922 1.00 92.62 90 ILE A O 1
ATOM 707 N N . GLY A 1 91 ? -32.720 -29.624 27.398 1.00 93.50 91 GLY A N 1
ATOM 708 C CA . GLY A 1 91 ? -33.103 -30.480 28.519 1.00 93.50 91 GLY A CA 1
ATOM 709 C C . GLY A 1 91 ? -32.746 -29.857 29.868 1.00 93.50 91 GLY A C 1
ATOM 710 O O . GLY A 1 91 ? -33.612 -29.753 30.737 1.00 93.50 91 GLY A O 1
ATOM 711 N N . ILE A 1 92 ? -31.513 -29.361 30.008 1.00 92.31 92 ILE A N 1
ATOM 712 C CA . ILE A 1 92 ? -31.025 -28.663 31.205 1.00 92.31 92 ILE A CA 1
ATOM 713 C C . ILE A 1 92 ? -31.843 -27.397 31.458 1.00 92.31 92 ILE A C 1
ATOM 715 O O . ILE A 1 92 ? -32.376 -27.233 32.548 1.00 92.31 92 ILE A O 1
ATOM 719 N N . LEU A 1 93 ? -32.028 -26.541 30.450 1.00 85.69 93 LEU A N 1
ATOM 720 C CA . LEU A 1 93 ? -32.803 -25.303 30.579 1.00 85.69 93 LEU A CA 1
ATOM 721 C C . LEU A 1 93 ? -34.277 -25.571 30.905 1.00 85.69 93 LEU A C 1
ATOM 723 O O . LEU A 1 93 ? -34.907 -24.811 31.639 1.00 85.69 93 LEU A O 1
ATOM 727 N N . LYS A 1 94 ? -34.860 -26.651 30.371 1.00 87.00 94 LYS A N 1
ATOM 728 C CA . LYS A 1 94 ? -36.222 -27.074 30.727 1.00 87.00 94 LYS A CA 1
ATOM 729 C C . LYS A 1 94 ? -36.295 -27.560 32.173 1.00 87.00 94 LYS A C 1
ATOM 731 O O . LYS A 1 94 ? -37.260 -27.217 32.850 1.00 87.00 94 LYS A O 1
ATOM 736 N N . ALA A 1 95 ? -35.300 -28.310 32.647 1.00 82.06 95 ALA A N 1
ATOM 737 C CA . ALA A 1 95 ? -35.216 -28.746 34.040 1.00 82.06 95 ALA A CA 1
ATOM 738 C C . ALA A 1 95 ? -34.982 -27.563 34.998 1.00 82.06 95 ALA A C 1
ATOM 740 O O . ALA A 1 95 ? -35.659 -27.462 36.016 1.00 82.06 95 ALA A O 1
ATOM 741 N N . GLU A 1 96 ? -34.119 -26.613 34.633 1.00 81.56 96 GLU A N 1
ATOM 742 C CA . GLU A 1 96 ? -33.909 -25.356 35.362 1.00 81.56 96 GLU A CA 1
ATOM 743 C C . GLU A 1 96 ? -35.199 -24.527 35.410 1.00 81.56 96 GLU A C 1
ATOM 745 O O . GLU A 1 96 ? -35.571 -23.987 36.446 1.00 81.56 96 GLU A O 1
ATOM 750 N N . LYS A 1 97 ? -35.970 -24.496 34.316 1.00 77.44 97 LYS A N 1
ATOM 751 C CA . LYS A 1 97 ? -37.290 -23.857 34.300 1.00 77.44 97 LYS A CA 1
ATOM 752 C C . LYS A 1 97 ? -38.345 -24.621 35.114 1.00 77.44 97 LYS A C 1
ATOM 754 O O . LYS A 1 97 ? -39.317 -24.014 35.553 1.00 77.44 97 LYS A O 1
ATOM 759 N N . MET A 1 98 ? -38.192 -25.925 35.338 1.00 71.06 98 MET A N 1
ATOM 760 C CA . MET A 1 98 ? -39.023 -26.639 36.314 1.00 71.06 98 MET A CA 1
ATOM 761 C C . MET A 1 98 ? -38.640 -26.262 37.749 1.00 71.06 98 MET A C 1
ATOM 763 O O . MET A 1 98 ? -39.534 -26.087 38.573 1.00 71.06 98 MET A O 1
ATOM 767 N N . ASP A 1 99 ? -37.353 -26.045 38.032 1.00 69.06 99 ASP A N 1
ATOM 768 C CA . ASP A 1 99 ? -36.903 -25.470 39.308 1.00 69.06 99 ASP A CA 1
ATOM 769 C C . ASP A 1 99 ? -37.359 -24.008 39.470 1.00 69.06 99 ASP A C 1
ATOM 771 O O . ASP A 1 99 ? -37.692 -23.565 40.564 1.00 69.06 99 ASP A O 1
ATOM 775 N N . LEU A 1 100 ? -37.544 -23.270 38.369 1.00 68.75 100 LEU A N 1
ATOM 776 C CA . LEU A 1 100 ? -38.186 -21.954 38.405 1.00 68.75 100 LEU A CA 1
ATOM 777 C C . LEU A 1 100 ? -39.613 -22.016 38.977 1.00 68.75 100 LEU A C 1
ATOM 779 O O . LEU A 1 100 ? -40.030 -21.050 39.603 1.00 68.75 100 LEU A O 1
ATOM 783 N N . ALA A 1 101 ? -40.347 -23.128 38.834 1.00 70.38 101 ALA A N 1
ATOM 784 C CA . ALA A 1 101 ? -41.648 -23.295 39.490 1.00 70.38 101 ALA A CA 1
ATOM 785 C C . ALA A 1 101 ? -41.511 -23.482 41.015 1.00 70.38 101 ALA A C 1
ATOM 787 O O . ALA A 1 101 ? -42.361 -23.011 41.773 1.00 70.38 101 ALA A O 1
ATOM 788 N N . LEU A 1 102 ? -40.426 -24.115 41.480 1.00 72.19 102 LEU A N 1
ATOM 789 C CA . LEU A 1 102 ? -40.065 -24.156 42.902 1.00 72.19 102 LEU A CA 1
ATOM 790 C C . LEU A 1 102 ? -39.716 -22.745 43.402 1.00 72.19 102 LEU A C 1
ATOM 792 O O . LEU A 1 102 ? -40.201 -22.318 44.450 1.00 72.19 102 LEU A O 1
ATOM 796 N N . LEU A 1 103 ? -38.943 -21.993 42.614 1.00 67.25 103 LEU A N 1
ATOM 797 C CA . LEU A 1 103 ? -38.585 -20.603 42.894 1.00 67.25 103 LEU A CA 1
ATOM 798 C C . LEU A 1 103 ? -39.827 -19.695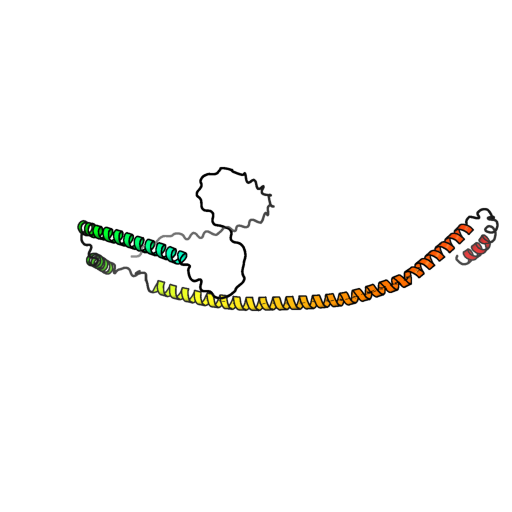 42.927 1.00 67.25 103 LEU A C 1
ATOM 800 O O . LEU A 1 103 ? -39.961 -18.848 43.807 1.00 67.25 103 LEU A O 1
ATOM 804 N N . GLU A 1 104 ? -40.767 -19.904 42.005 1.00 68.50 104 GLU A N 1
ATOM 805 C CA . GLU A 1 104 ? -42.061 -19.222 41.935 1.00 68.50 104 GLU A CA 1
ATOM 806 C C . GLU A 1 104 ? -42.922 -19.531 43.165 1.00 68.50 104 GLU A C 1
ATOM 808 O O . GLU A 1 104 ? -43.567 -18.637 43.713 1.00 68.50 104 GLU A O 1
ATOM 813 N N . ALA A 1 105 ? -42.897 -20.773 43.651 1.00 68.31 105 ALA A N 1
ATOM 814 C CA . ALA A 1 105 ? -43.561 -21.144 44.894 1.00 68.31 105 ALA A CA 1
ATOM 815 C C . ALA A 1 105 ? -42.890 -20.504 46.125 1.00 68.31 105 ALA A C 1
ATOM 817 O O . ALA A 1 105 ? -43.586 -20.110 47.061 1.00 68.31 105 ALA A O 1
ATOM 818 N N . GLN A 1 106 ? -41.558 -20.363 46.124 1.00 65.44 106 GLN A N 1
ATOM 819 C CA . GLN A 1 106 ? -40.784 -19.832 47.252 1.00 65.44 106 GLN A CA 1
ATOM 820 C C . GLN A 1 106 ? -40.853 -18.304 47.373 1.00 65.44 106 GLN A C 1
ATOM 822 O O . GLN A 1 106 ? -41.020 -17.776 48.472 1.00 65.44 106 GLN A O 1
ATOM 827 N N . TYR A 1 107 ? -40.721 -17.586 46.259 1.00 67.62 107 TYR A N 1
ATOM 828 C CA . TYR A 1 107 ? -40.733 -16.119 46.232 1.00 67.62 107 TYR A CA 1
ATOM 829 C C . TYR A 1 107 ? -42.113 -15.541 45.896 1.00 67.62 107 TYR A C 1
ATOM 831 O O . TYR A 1 107 ? -42.297 -14.322 45.882 1.00 67.62 107 TYR A O 1
ATOM 839 N N . GLY A 1 108 ? -43.095 -16.418 45.674 1.00 63.75 108 GLY A N 1
ATOM 840 C CA . GLY A 1 108 ? -44.386 -16.066 45.113 1.00 63.75 108 GLY A CA 1
ATOM 841 C C . GLY A 1 108 ? -44.250 -15.728 43.632 1.00 63.75 108 GLY A C 1
ATOM 842 O O . GLY A 1 108 ? -43.218 -15.235 43.180 1.00 63.75 108 GLY A O 1
ATOM 843 N N . PHE A 1 109 ? -45.314 -15.973 42.866 1.00 62.97 109 PHE A N 1
ATOM 844 C CA . PHE A 1 109 ? -45.421 -15.539 41.478 1.00 62.97 109 PHE A CA 1
ATOM 845 C C . PHE A 1 109 ? -45.165 -14.033 41.413 1.00 62.97 109 PHE A C 1
ATOM 847 O O . PHE A 1 109 ? -46.054 -13.212 41.681 1.00 62.97 109 PHE A O 1
ATOM 854 N N . VAL A 1 110 ? -43.925 -13.664 41.087 1.00 59.34 110 VAL A N 1
ATOM 855 C CA . VAL A 1 110 ? -43.538 -12.298 40.770 1.00 59.34 110 VAL A CA 1
ATOM 856 C C . VAL A 1 110 ? -44.160 -12.029 39.413 1.00 59.34 110 VAL A C 1
ATOM 858 O O . VAL A 1 110 ? -43.504 -12.069 38.379 1.00 59.34 110 VAL A O 1
ATOM 861 N N . THR A 1 111 ? -45.476 -11.811 39.399 1.00 57.28 111 THR A N 1
ATOM 862 C CA . THR A 1 111 ? -46.170 -11.277 38.235 1.00 57.28 111 THR A CA 1
ATOM 863 C C . THR A 1 111 ? -45.367 -10.063 37.791 1.00 57.28 111 THR A C 1
ATOM 865 O O . THR A 1 111 ? -45.296 -9.102 38.571 1.00 57.28 111 THR A O 1
ATOM 868 N N . PRO A 1 112 ? -44.828 -10.048 36.561 1.00 61.22 112 PRO A N 1
ATOM 869 C CA . PRO A 1 112 ? -44.155 -8.871 36.023 1.00 61.22 112 PRO A CA 1
ATOM 870 C C . PRO A 1 112 ? -45.045 -7.635 36.158 1.00 61.22 112 PRO A C 1
ATOM 872 O O . PRO A 1 112 ? -44.560 -6.544 36.420 1.00 61.22 112 PRO A O 1
ATOM 875 N N . LYS A 1 113 ? -46.369 -7.839 36.099 1.00 65.12 113 LYS A N 1
ATOM 876 C CA . LYS A 1 113 ? -47.392 -6.820 36.324 1.00 65.12 113 LYS A CA 1
ATOM 877 C C . LYS A 1 113 ? -47.257 -6.081 37.658 1.00 65.12 113 LYS A C 1
ATOM 879 O O . LYS A 1 113 ? -47.276 -4.864 37.639 1.00 65.12 113 LYS A O 1
ATOM 884 N N . LYS A 1 114 ? -47.056 -6.765 38.793 1.00 69.44 114 LYS A N 1
ATOM 885 C CA . LYS A 1 114 ? -46.951 -6.092 40.105 1.00 69.44 114 LYS A CA 1
ATOM 886 C C . LYS A 1 114 ? -45.667 -5.274 40.238 1.00 69.44 114 LYS A C 1
ATOM 888 O O . LYS A 1 114 ? -45.709 -4.169 40.765 1.00 69.44 114 LYS A O 1
ATOM 893 N N . VAL A 1 115 ? -44.540 -5.799 39.750 1.00 73.88 115 VAL A N 1
ATOM 894 C CA . VAL A 1 115 ? -43.257 -5.070 39.759 1.00 73.88 115 VAL A CA 1
ATOM 895 C C . VAL A 1 115 ? -43.318 -3.880 38.806 1.00 73.88 115 VAL A C 1
ATOM 897 O O . VAL A 1 115 ? -42.883 -2.790 39.159 1.00 73.88 115 VAL A O 1
ATOM 900 N N . LEU A 1 116 ? -43.919 -4.063 37.629 1.00 75.56 116 LEU A N 1
ATOM 901 C CA . LEU A 1 116 ? -44.105 -3.002 36.647 1.00 75.56 116 LEU A CA 1
ATOM 902 C C . LEU A 1 116 ? -45.066 -1.922 37.150 1.00 75.56 116 LEU A C 1
ATOM 904 O O . LEU A 1 116 ? -44.781 -0.745 36.991 1.00 75.56 116 LEU A O 1
ATOM 908 N N . GLU A 1 117 ? -46.170 -2.300 37.796 1.00 80.06 117 GLU A N 1
ATOM 909 C CA . GLU A 1 117 ? -47.110 -1.364 38.421 1.00 80.06 117 GLU A CA 1
ATOM 910 C C . GLU A 1 117 ? -46.449 -0.587 39.570 1.00 80.06 117 GLU A C 1
ATOM 912 O O . GLU A 1 117 ? -46.669 0.619 39.697 1.00 80.06 117 GLU A O 1
ATOM 917 N N . ALA A 1 118 ? -45.608 -1.241 40.382 1.00 79.69 118 ALA A N 1
ATOM 918 C CA . ALA A 1 118 ? -44.820 -0.579 41.422 1.00 79.69 118 ALA A CA 1
ATOM 919 C C . ALA A 1 118 ? -43.808 0.409 40.819 1.00 79.69 118 ALA A C 1
ATOM 921 O O . ALA A 1 118 ? -43.808 1.579 41.186 1.00 79.69 118 ALA A O 1
ATOM 922 N N . LEU A 1 119 ? -43.041 -0.012 39.813 1.00 78.31 119 LEU A N 1
ATOM 923 C CA . LEU A 1 119 ? -42.089 0.851 39.115 1.00 78.31 119 LEU A CA 1
ATOM 924 C C . LEU A 1 119 ? -42.782 2.019 38.402 1.00 78.31 119 LEU A C 1
ATOM 926 O O .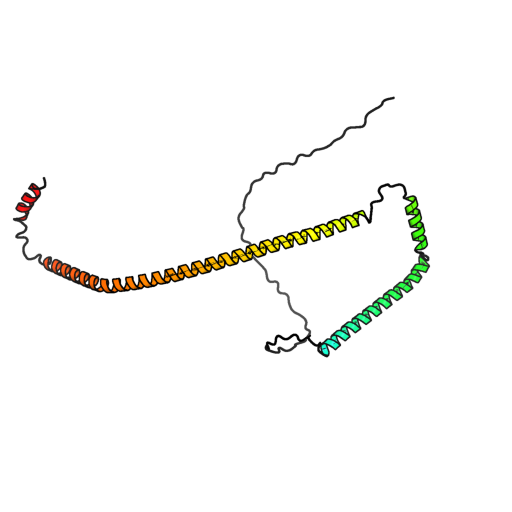 LEU A 1 119 ? -42.282 3.137 38.406 1.00 78.31 119 LEU A O 1
ATOM 930 N N . GLN A 1 120 ? -43.949 1.781 37.804 1.00 78.06 120 GLN A N 1
ATOM 931 C CA . GLN A 1 120 ? -44.746 2.814 37.153 1.00 78.06 120 GLN A CA 1
ATOM 932 C C . GLN A 1 120 ? 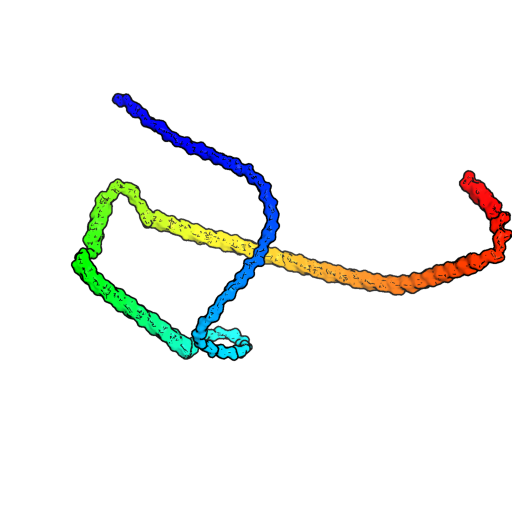-45.252 3.839 38.175 1.00 78.06 120 GLN A C 1
ATOM 934 O O . GLN A 1 120 ? -45.215 5.040 37.907 1.00 78.06 120 GLN A O 1
ATOM 939 N N . ARG A 1 121 ? -45.680 3.395 39.364 1.00 76.56 121 ARG A N 1
ATOM 940 C CA . ARG A 1 121 ? -45.989 4.303 40.476 1.00 76.56 121 ARG A CA 1
ATOM 941 C C . ARG A 1 121 ? -44.768 5.116 40.895 1.00 76.56 121 ARG A C 1
ATOM 943 O O . ARG A 1 121 ? -44.896 6.329 41.050 1.00 76.56 121 ARG A O 1
ATOM 950 N N . ASP A 1 122 ? -43.613 4.476 41.035 1.00 77.19 122 ASP A N 1
ATOM 951 C CA . ASP A 1 122 ? -42.372 5.136 41.441 1.00 77.19 122 ASP A CA 1
ATOM 952 C C . ASP A 1 122 ? -41.925 6.161 40.386 1.00 77.19 122 ASP A C 1
ATOM 954 O O . ASP A 1 122 ? -41.560 7.285 40.726 1.00 77.19 122 ASP A O 1
ATOM 958 N N . ALA A 1 123 ? -42.075 5.839 39.096 1.00 73.12 123 ALA A N 1
ATOM 959 C CA . ALA A 1 123 ? -41.825 6.751 37.981 1.00 73.12 123 ALA A CA 1
ATOM 960 C C . ALA A 1 123 ? -42.760 7.973 38.004 1.00 73.12 123 ALA A C 1
ATOM 962 O O . ALA A 1 123 ? -42.323 9.094 37.745 1.00 73.12 123 ALA A O 1
ATOM 963 N N . PHE A 1 124 ? -44.042 7.795 38.353 1.00 66.94 124 PHE A N 1
ATOM 964 C CA . PHE A 1 124 ? -44.958 8.924 38.540 1.00 66.94 124 PHE A CA 1
ATOM 965 C C . PHE A 1 124 ? -44.631 9.756 39.782 1.00 66.94 124 PHE A C 1
ATOM 967 O O . PHE A 1 124 ? -44.890 10.959 39.781 1.00 66.94 124 PHE A O 1
ATOM 974 N N . GLN A 1 125 ? -44.101 9.140 40.838 1.00 66.06 125 GLN A N 1
ATOM 975 C CA . GLN A 1 125 ? -43.758 9.826 42.082 1.00 66.06 125 GLN A CA 1
ATOM 976 C C . GLN A 1 125 ? -42.424 10.581 41.971 1.00 66.06 125 GLN A C 1
ATOM 978 O O . GLN A 1 125 ? -42.277 11.647 42.562 1.00 66.06 125 GLN A O 1
ATOM 983 N N . ALA A 1 126 ? -41.511 10.120 41.112 1.00 63.00 126 ALA A N 1
ATOM 984 C CA . ALA A 1 126 ? -40.250 10.781 40.766 1.00 63.00 126 ALA A CA 1
ATOM 985 C C . ALA A 1 126 ? -40.405 12.063 39.907 1.00 63.00 126 ALA A C 1
ATOM 987 O O . ALA A 1 126 ? -39.418 12.594 39.399 1.00 63.00 126 ALA A O 1
ATOM 988 N N . LYS A 1 127 ? -41.625 12.604 39.761 1.00 57.03 127 LYS A N 1
ATOM 989 C CA . LYS A 1 127 ? -42.000 13.744 38.895 1.00 57.03 127 LYS A CA 1
ATOM 990 C C . LYS A 1 127 ? -41.365 15.113 39.217 1.00 57.03 127 LYS A C 1
ATOM 992 O O . LYS A 1 127 ? -41.854 16.122 38.717 1.00 57.03 127 LYS A O 1
ATOM 997 N N . SER A 1 128 ? -40.297 15.208 40.008 1.00 54.59 128 SER A N 1
ATOM 998 C CA . SER A 1 128 ? -39.737 16.506 40.429 1.00 54.59 128 SER A CA 1
ATOM 999 C C . SER A 1 128 ? -38.258 16.731 40.124 1.00 54.59 128 SER A C 1
ATOM 1001 O O . SER A 1 128 ? -37.633 17.564 40.778 1.00 54.59 128 SER A O 1
ATOM 1003 N N . THR A 1 129 ? -37.696 16.068 39.116 1.00 52.75 129 THR A N 1
ATOM 1004 C CA . THR A 1 129 ? -36.334 16.371 38.664 1.00 52.75 129 THR A CA 1
ATOM 1005 C C . THR A 1 129 ? -36.365 16.717 37.172 1.00 52.75 129 THR A C 1
ATOM 1007 O O . THR A 1 129 ? -36.493 15.813 36.355 1.00 52.75 129 THR A O 1
ATOM 1010 N N . PRO A 1 130 ? -36.211 17.997 36.773 1.00 55.19 130 PRO A N 1
ATOM 1011 C CA . PRO A 1 130 ? -36.052 18.402 35.366 1.00 55.19 130 PRO A CA 1
ATOM 1012 C C . PRO A 1 130 ? -34.820 17.813 34.646 1.00 55.19 130 PRO A C 1
ATOM 1014 O O . PRO A 1 130 ? -34.562 18.151 33.498 1.00 55.19 130 PRO A O 1
ATOM 1017 N N . TRP A 1 131 ? -34.062 16.936 35.307 1.00 54.19 131 TRP A N 1
ATOM 1018 C CA . TRP A 1 131 ? -32.883 16.239 34.795 1.00 54.19 131 TRP A CA 1
ATOM 1019 C C . TRP A 1 131 ? -33.226 14.814 34.354 1.00 54.19 131 TRP A C 1
ATOM 1021 O O . TRP A 1 131 ? -32.467 13.885 34.618 1.00 54.19 131 TRP A O 1
ATOM 1031 N N . GLN A 1 132 ? -34.389 14.613 33.728 1.00 63.38 132 GLN A N 1
ATOM 1032 C CA . GLN A 1 132 ? -34.652 13.365 33.018 1.00 63.38 132 GLN A CA 1
ATOM 1033 C C . GLN A 1 132 ? -33.697 13.342 31.818 1.00 63.38 132 GLN A C 1
ATOM 1035 O O . GLN A 1 132 ? -34.010 13.856 30.747 1.00 63.38 132 GLN A O 1
ATOM 1040 N N . GLU A 1 133 ? -32.479 12.858 32.056 1.00 69.12 133 GLU A N 1
ATOM 1041 C CA . GLU A 1 133 ? -31.445 12.696 31.048 1.00 69.12 133 GLU A CA 1
ATOM 1042 C C . GLU A 1 133 ? -32.061 11.889 29.904 1.00 69.12 133 GLU A C 1
ATOM 1044 O O . GLU A 1 133 ? -32.629 10.820 30.123 1.00 69.12 133 GLU A O 1
ATOM 1049 N N . ASP A 1 134 ? -32.042 12.440 28.699 1.00 71.94 134 ASP A N 1
ATOM 1050 C CA . ASP A 1 134 ? -32.600 11.773 27.534 1.00 71.94 134 ASP A CA 1
ATOM 1051 C C . ASP A 1 134 ? -31.754 10.533 27.206 1.00 71.94 134 ASP A C 1
ATOM 1053 O O . ASP A 1 134 ? -30.631 10.632 26.708 1.00 71.94 134 ASP A O 1
ATOM 1057 N N . ILE A 1 135 ? -32.291 9.360 27.549 1.00 79.44 135 ILE A N 1
ATOM 1058 C CA . ILE A 1 135 ? -31.620 8.059 27.422 1.00 79.44 135 ILE A CA 1
ATOM 1059 C C . ILE A 1 135 ? -31.611 7.571 25.965 1.00 79.44 135 ILE A C 1
ATOM 1061 O O . ILE A 1 135 ? -30.812 6.698 25.628 1.00 79.44 135 ILE A O 1
ATOM 1065 N N . TYR A 1 136 ? -32.479 8.097 25.094 1.00 82.94 136 TYR A N 1
ATOM 1066 C CA . TYR A 1 136 ? -32.714 7.500 23.779 1.00 82.94 136 TYR A CA 1
ATOM 1067 C C . TYR A 1 136 ? -32.481 8.466 22.622 1.00 82.94 136 TYR A C 1
ATOM 1069 O O . TYR A 1 136 ? -31.644 8.190 21.766 1.00 82.94 136 TYR A O 1
ATOM 1077 N N . GLU A 1 137 ? -33.181 9.597 22.581 1.00 88.38 137 GLU A N 1
ATOM 1078 C CA . GLU A 1 137 ? -33.188 10.470 21.408 1.00 88.38 137 GLU A CA 1
ATOM 1079 C C . GLU A 1 137 ? -31.821 11.149 21.218 1.00 88.38 137 GLU A C 1
ATOM 1081 O O . GLU A 1 137 ? -31.256 11.127 20.123 1.00 88.38 137 GLU A O 1
ATOM 1086 N N . LYS A 1 138 ? -31.204 11.655 22.286 1.00 90.50 138 LYS A N 1
ATOM 1087 C CA . LYS A 1 138 ? -29.874 12.273 22.263 1.00 90.50 138 LYS A CA 1
ATOM 1088 C C . LYS A 1 138 ? -28.767 11.276 21.886 1.00 90.50 138 LYS A C 1
ATOM 1090 O O . LYS A 1 138 ? -28.043 11.582 20.938 1.00 90.50 138 LYS A O 1
ATOM 1095 N N . PRO A 1 139 ? -28.610 10.099 22.528 1.00 92.62 139 PRO A N 1
ATOM 1096 C CA . PRO A 1 139 ? -27.629 9.106 22.086 1.00 92.62 139 PRO A CA 1
ATOM 1097 C C . PRO A 1 139 ? -27.853 8.616 20.653 1.00 92.62 139 PRO A C 1
ATOM 1099 O O . PRO A 1 139 ? -26.876 8.418 19.934 1.00 92.62 139 PRO A O 1
ATOM 1102 N N . MET A 1 140 ? -29.108 8.467 20.214 1.00 92.88 140 MET A N 1
ATOM 1103 C CA . MET A 1 140 ? -29.418 8.054 18.841 1.00 92.88 140 MET A CA 1
ATOM 1104 C C . MET A 1 140 ? -28.980 9.112 17.822 1.00 92.88 140 MET A C 1
ATOM 1106 O O . MET A 1 140 ? -28.290 8.797 16.856 1.00 92.88 140 MET A O 1
ATOM 1110 N N . ASN A 1 141 ? -29.274 10.387 18.090 1.00 93.44 141 ASN A N 1
ATOM 1111 C CA . ASN A 1 141 ? -28.817 11.500 17.259 1.00 93.44 141 ASN A CA 1
ATOM 1112 C C . ASN A 1 141 ? -27.281 11.611 17.221 1.00 93.44 141 ASN A C 1
ATOM 1114 O O . ASN A 1 141 ? -26.704 11.955 16.189 1.00 93.44 141 ASN A O 1
ATOM 1118 N N . GLU A 1 142 ? -26.593 11.339 18.334 1.00 94.06 142 GLU A N 1
ATOM 1119 C CA . GLU A 1 142 ? -25.126 11.290 18.350 1.00 94.06 142 GLU A CA 1
ATOM 1120 C C . GLU A 1 142 ? -24.579 10.100 17.551 1.00 94.06 142 GLU A C 1
ATOM 1122 O O . GLU A 1 142 ? -23.580 10.252 16.844 1.00 94.06 142 GLU A O 1
ATOM 1127 N N . LEU A 1 143 ? -25.249 8.945 17.592 1.00 95.81 143 LEU A N 1
ATOM 1128 C CA . LEU A 1 143 ? -24.887 7.787 16.778 1.00 95.81 143 LEU A CA 1
ATOM 1129 C C . LEU A 1 143 ? -25.022 8.092 15.281 1.00 95.81 143 LEU A C 1
ATOM 1131 O O . LEU A 1 143 ? -24.079 7.840 14.529 1.00 95.81 143 LEU A O 1
ATOM 1135 N N . ASP A 1 144 ? -26.125 8.709 14.855 1.00 96.19 144 ASP A N 1
ATOM 1136 C CA . ASP A 1 144 ? -26.322 9.122 13.461 1.00 96.19 144 ASP A CA 1
ATOM 1137 C C . ASP A 1 144 ? -25.234 10.102 13.001 1.00 96.19 144 ASP A C 1
ATOM 1139 O O . ASP A 1 144 ? -24.633 9.930 11.934 1.00 96.19 144 ASP A O 1
ATOM 1143 N N . LYS A 1 145 ? -24.879 11.086 13.841 1.00 97.12 145 LYS A N 1
ATOM 1144 C CA . LYS A 1 145 ? -23.756 12.000 13.564 1.00 97.12 145 LYS A CA 1
ATOM 1145 C C . LYS A 1 145 ? -22.432 11.254 13.403 1.00 97.12 145 LYS A C 1
ATOM 1147 O O . LYS A 1 145 ? -21.623 11.623 12.549 1.00 97.12 145 LYS A O 1
ATOM 1152 N N . VAL A 1 146 ? -22.169 10.239 14.228 1.00 98.19 146 VAL A N 1
ATOM 1153 C CA . VAL A 1 146 ? -20.943 9.428 14.148 1.00 98.19 146 VAL A CA 1
ATOM 1154 C C . VAL A 1 146 ? -20.918 8.590 12.870 1.00 98.19 146 VAL A C 1
ATOM 1156 O O . VAL A 1 146 ? -19.885 8.547 12.198 1.00 98.19 146 VAL A O 1
ATOM 1159 N N . VAL A 1 147 ? -22.040 7.977 12.491 1.00 98.00 147 VAL A N 1
ATOM 1160 C CA . VAL A 1 147 ? -22.163 7.194 11.253 1.00 98.00 147 VAL A CA 1
ATOM 1161 C C . VAL A 1 147 ? -21.923 8.073 10.026 1.00 98.00 147 VAL A C 1
ATOM 1163 O O . VAL A 1 147 ? -21.135 7.704 9.150 1.00 98.00 147 VAL A O 1
ATOM 1166 N N . GLU A 1 148 ? -22.519 9.264 9.974 1.00 97.62 148 GLU A N 1
ATOM 1167 C CA . GLU A 1 148 ? -22.298 10.197 8.867 1.00 97.62 148 GLU A CA 1
ATOM 1168 C C . GLU A 1 148 ? -20.849 10.697 8.812 1.00 97.62 148 GLU A C 1
ATOM 1170 O O . GLU A 1 148 ? -20.243 10.715 7.736 1.00 97.62 148 GLU A O 1
ATOM 1175 N N . LYS A 1 149 ? -20.229 10.986 9.965 1.00 98.19 149 LYS A N 1
ATOM 1176 C CA . LYS A 1 149 ? -18.792 11.304 10.033 1.00 98.19 149 LYS A CA 1
ATOM 1177 C C . LYS A 1 149 ? -17.918 10.161 9.525 1.00 98.19 149 LYS A C 1
ATOM 1179 O O . LYS A 1 149 ? -16.930 10.418 8.838 1.00 98.19 149 LYS A O 1
ATOM 1184 N N . HIS A 1 150 ? -18.254 8.911 9.843 1.00 98.56 150 HIS A N 1
ATOM 1185 C CA . HIS A 1 150 ? -17.515 7.753 9.349 1.00 98.56 150 HIS A CA 1
ATOM 1186 C C . HIS A 1 150 ? -17.628 7.632 7.826 1.00 98.56 150 HIS A C 1
ATOM 1188 O O . HIS A 1 150 ? -16.605 7.524 7.151 1.00 98.56 150 HIS A O 1
ATOM 1194 N N . LYS A 1 151 ? -18.844 7.731 7.272 1.00 98.56 151 LYS A N 1
ATOM 1195 C CA . LYS A 1 151 ? -19.071 7.712 5.817 1.00 98.56 151 LYS A CA 1
ATOM 1196 C C . LYS A 1 151 ? -18.299 8.824 5.113 1.00 98.56 151 LYS A C 1
ATOM 1198 O O . LYS A 1 151 ? -17.673 8.596 4.081 1.00 98.56 151 LYS A O 1
ATOM 1203 N N . GLU A 1 152 ? -18.321 10.030 5.669 1.00 98.44 152 GLU A N 1
ATOM 1204 C CA . GLU A 1 152 ? -17.599 11.168 5.113 1.00 98.44 152 GLU A CA 1
ATOM 1205 C C . GLU A 1 152 ? -16.077 10.976 5.182 1.00 98.44 152 GLU A C 1
ATOM 1207 O O . GLU A 1 152 ? -15.382 11.216 4.194 1.00 98.44 152 GLU A O 1
ATOM 1212 N N . SER A 1 153 ? -15.562 10.483 6.312 1.00 98.44 153 SER A N 1
ATOM 1213 C CA . SER A 1 153 ? -14.147 10.139 6.478 1.00 98.44 153 SER A CA 1
ATOM 1214 C C . SER A 1 153 ? -13.712 9.079 5.468 1.00 98.44 153 SER A C 1
ATOM 1216 O O . SER A 1 153 ? -12.709 9.256 4.780 1.00 98.44 153 SER A O 1
ATOM 1218 N N . TYR A 1 154 ? -14.510 8.023 5.301 1.00 98.56 154 TYR A N 1
ATOM 1219 C CA . TYR A 1 154 ? -14.251 6.963 4.334 1.00 98.56 154 TYR A CA 1
ATOM 1220 C C . TYR A 1 154 ? -14.182 7.508 2.901 1.00 98.56 154 TYR A C 1
ATOM 1222 O O . TYR A 1 154 ? -13.229 7.218 2.178 1.00 98.56 154 TYR A O 1
ATOM 1230 N N . ARG A 1 155 ? -15.120 8.385 2.507 1.00 98.44 155 ARG A N 1
ATOM 1231 C CA . ARG A 1 155 ? -15.069 9.073 1.202 1.00 98.44 155 ARG A CA 1
ATOM 1232 C C . ARG A 1 155 ? -13.804 9.919 1.039 1.00 98.44 155 ARG A C 1
ATOM 1234 O O . ARG A 1 155 ? -13.189 9.887 -0.026 1.00 98.44 155 ARG A O 1
ATOM 1241 N N . ARG A 1 156 ? -13.401 10.663 2.076 1.00 98.44 156 ARG A N 1
ATOM 1242 C CA . ARG A 1 156 ? -12.181 11.490 2.052 1.00 98.44 156 ARG A CA 1
ATOM 1243 C C . ARG A 1 156 ? -10.921 10.640 1.895 1.00 98.44 156 ARG A C 1
ATOM 1245 O O . ARG A 1 156 ? -10.085 10.956 1.052 1.00 98.44 156 ARG A O 1
ATOM 1252 N N . ILE A 1 157 ? -10.813 9.555 2.656 1.00 98.31 157 ILE A N 1
ATOM 1253 C CA . ILE A 1 157 ? -9.680 8.622 2.596 1.00 98.31 157 ILE A CA 1
ATOM 1254 C C . ILE A 1 157 ? -9.596 7.981 1.212 1.00 98.31 157 ILE A C 1
ATOM 1256 O O . ILE A 1 157 ? -8.523 7.962 0.614 1.00 98.31 157 ILE A O 1
ATOM 1260 N N . LEU A 1 158 ? -10.724 7.515 0.673 1.00 98.69 158 LEU A N 1
ATOM 1261 C CA . LEU A 1 158 ? -10.759 6.893 -0.647 1.00 98.69 158 LEU A CA 1
ATOM 1262 C C . LEU A 1 158 ? -10.327 7.871 -1.750 1.00 98.69 158 LEU A C 1
ATOM 1264 O O . LEU A 1 158 ? -9.528 7.514 -2.613 1.00 98.69 158 LEU A O 1
ATOM 1268 N N . GLY A 1 159 ? -10.794 9.122 -1.687 1.00 98.31 159 GLY A N 1
ATOM 1269 C CA . GLY A 1 159 ? -10.379 10.170 -2.622 1.00 98.31 159 GLY A CA 1
ATOM 1270 C C . GLY A 1 159 ? -8.879 10.475 -2.549 1.00 98.31 159 GLY A C 1
ATOM 1271 O O . GLY A 1 159 ? -8.216 10.567 -3.580 1.00 98.31 159 GLY A O 1
ATOM 1272 N N . GLN A 1 160 ? -8.318 10.581 -1.341 1.00 98.38 160 GLN A N 1
ATOM 1273 C CA . GLN A 1 160 ? -6.880 10.807 -1.153 1.00 98.38 160 GLN A CA 1
ATOM 1274 C C . GLN A 1 160 ? -6.037 9.626 -1.638 1.00 98.38 160 GLN A C 1
ATOM 1276 O O . GLN A 1 160 ? -5.028 9.835 -2.311 1.00 98.38 160 GLN A O 1
ATOM 1281 N N . LEU A 1 161 ? -6.458 8.395 -1.338 1.00 98.56 161 LEU A N 1
ATOM 1282 C CA . LEU A 1 161 ? -5.766 7.184 -1.770 1.00 98.56 161 LEU A CA 1
ATOM 1283 C C . LEU A 1 161 ? -5.719 7.084 -3.296 1.00 98.56 161 LEU A C 1
ATOM 1285 O O . LEU A 1 161 ? -4.674 6.751 -3.847 1.00 98.56 161 LEU A O 1
ATOM 1289 N N . LEU A 1 162 ? -6.809 7.437 -3.980 1.00 98.19 162 LEU A N 1
ATOM 1290 C CA . LEU A 1 162 ? -6.858 7.466 -5.441 1.00 98.19 162 LEU A CA 1
ATOM 1291 C C . LEU A 1 162 ? -5.863 8.478 -6.031 1.00 98.19 162 LEU A C 1
ATOM 1293 O O . LEU A 1 162 ? -5.132 8.165 -6.971 1.00 98.19 162 LEU A O 1
ATOM 1297 N N . VAL A 1 163 ? -5.809 9.692 -5.474 1.00 98.31 163 VAL A N 1
ATOM 1298 C CA . VAL A 1 163 ? -4.857 10.725 -5.918 1.00 98.31 163 VAL A CA 1
ATOM 1299 C C . VAL A 1 163 ? -3.415 10.281 -5.666 1.00 98.31 163 VAL A C 1
ATOM 1301 O O . VAL A 1 163 ? -2.568 10.411 -6.551 1.00 98.31 163 VAL A O 1
ATOM 1304 N N . ALA A 1 164 ? -3.140 9.706 -4.495 1.00 98.31 164 ALA A N 1
ATOM 1305 C CA . ALA A 1 164 ? -1.826 9.173 -4.151 1.00 98.31 164 ALA A CA 1
ATOM 1306 C C . ALA A 1 164 ? -1.418 8.010 -5.069 1.00 98.31 164 ALA A C 1
ATOM 1308 O O . ALA A 1 164 ? -0.274 7.937 -5.511 1.00 98.31 164 ALA A O 1
ATOM 1309 N N . GLU A 1 165 ? -2.354 7.124 -5.408 1.00 98.50 165 GLU A N 1
ATOM 1310 C CA . GLU A 1 165 ? -2.120 6.006 -6.316 1.00 98.50 165 GLU A CA 1
ATOM 1311 C C . GLU A 1 165 ? -1.801 6.489 -7.736 1.00 98.50 165 GLU A C 1
ATOM 1313 O O . GLU A 1 165 ? -0.845 6.006 -8.345 1.00 98.50 165 GLU A O 1
ATOM 1318 N N . LYS A 1 166 ? -2.560 7.464 -8.252 1.00 98.62 166 LYS A N 1
ATOM 1319 C CA . LYS A 1 166 ? -2.307 8.065 -9.567 1.00 98.62 166 LYS A CA 1
ATOM 1320 C C . LYS A 1 166 ? -0.946 8.758 -9.612 1.00 98.62 166 LYS A C 1
ATOM 1322 O O . LYS A 1 166 ? -0.192 8.527 -10.552 1.00 98.62 166 LYS A O 1
ATOM 1327 N N . SER A 1 167 ? -0.628 9.545 -8.585 1.00 98.50 167 SER A N 1
ATOM 1328 C CA . SER A 1 167 ? 0.675 10.202 -8.442 1.00 98.50 167 SER A CA 1
ATOM 1329 C C . SER A 1 167 ? 1.815 9.177 -8.435 1.00 98.50 167 SER A C 1
ATOM 1331 O O . SER A 1 167 ? 2.733 9.262 -9.243 1.00 98.50 167 SER A O 1
ATOM 1333 N N . ARG A 1 168 ? 1.694 8.114 -7.627 1.00 98.12 168 ARG A N 1
ATOM 1334 C CA . ARG A 1 168 ? 2.680 7.024 -7.576 1.00 98.12 168 ARG A CA 1
ATOM 1335 C C . ARG A 1 168 ? 2.873 6.343 -8.931 1.00 98.12 168 ARG A C 1
ATOM 1337 O O . ARG A 1 168 ? 4.008 6.087 -9.318 1.00 98.12 168 ARG A O 1
ATOM 1344 N N . ARG A 1 169 ? 1.786 6.022 -9.644 1.00 98.44 169 ARG A N 1
ATOM 1345 C CA . ARG A 1 169 ? 1.873 5.415 -10.985 1.00 98.44 169 ARG A CA 1
ATOM 1346 C C . ARG A 1 169 ? 2.609 6.330 -11.959 1.00 98.44 169 ARG A C 1
ATOM 1348 O O . ARG A 1 169 ? 3.442 5.850 -12.716 1.00 98.44 169 ARG A O 1
ATOM 1355 N N . GLN A 1 170 ? 2.323 7.628 -11.915 1.00 98.69 170 GLN A N 1
ATOM 1356 C CA . GLN A 1 170 ? 2.990 8.610 -12.759 1.00 98.69 170 GLN A CA 1
ATOM 1357 C C . GLN A 1 170 ? 4.497 8.677 -12.472 1.00 98.69 170 GLN A C 1
ATOM 1359 O O . GLN A 1 170 ? 5.285 8.583 -13.405 1.00 98.69 170 GLN A O 1
ATOM 1364 N N . THR A 1 171 ? 4.908 8.735 -11.203 1.00 98.38 171 THR A N 1
ATOM 1365 C CA . THR A 1 171 ? 6.334 8.743 -10.828 1.00 98.38 171 THR A CA 1
ATOM 1366 C C . THR A 1 171 ? 7.075 7.492 -11.301 1.00 98.38 171 THR A C 1
ATOM 1368 O O . THR A 1 171 ? 8.229 7.579 -11.708 1.00 98.38 171 THR A O 1
ATOM 1371 N N . ILE A 1 172 ? 6.428 6.322 -11.271 1.00 98.44 172 ILE A N 1
ATOM 1372 C CA . ILE A 1 172 ? 7.034 5.085 -11.786 1.00 98.44 172 ILE A CA 1
ATOM 1373 C C . ILE A 1 172 ? 7.263 5.187 -13.296 1.00 98.44 172 ILE A C 1
ATOM 1375 O O . ILE A 1 172 ? 8.347 4.849 -13.754 1.00 98.44 172 ILE A O 1
ATOM 1379 N N . LEU A 1 173 ? 6.287 5.693 -14.055 1.00 98.00 173 LEU A N 1
ATOM 1380 C CA . LEU A 1 173 ? 6.430 5.871 -15.504 1.00 98.00 173 LEU A CA 1
ATOM 1381 C C . LEU A 1 173 ? 7.542 6.864 -15.855 1.00 98.00 173 LEU A C 1
ATOM 1383 O O . LEU A 1 173 ? 8.332 6.602 -16.756 1.00 98.00 173 LEU A O 1
ATOM 1387 N N . GLU A 1 174 ? 7.631 7.978 -15.128 1.00 98.44 174 GLU A N 1
ATOM 1388 C CA . GLU A 1 174 ? 8.710 8.957 -15.293 1.00 98.44 174 GLU A CA 1
ATOM 1389 C C . GLU A 1 174 ? 10.078 8.313 -15.013 1.00 98.44 174 GLU A C 1
ATOM 1391 O O . GLU A 1 174 ? 10.996 8.442 -15.821 1.00 98.44 174 GLU A O 1
ATOM 1396 N N . LEU A 1 175 ? 10.196 7.536 -13.931 1.00 98.56 175 LEU A N 1
ATOM 1397 C CA . LEU A 1 175 ? 11.424 6.818 -13.579 1.00 98.56 175 LEU A CA 1
ATOM 1398 C C . LEU A 1 175 ? 11.795 5.738 -14.611 1.00 98.56 175 LEU A C 1
ATOM 1400 O O . LEU A 1 175 ? 12.970 5.541 -14.919 1.00 98.56 175 LEU A O 1
ATOM 1404 N N . GLU A 1 176 ? 10.810 5.027 -15.158 1.00 98.44 176 GLU A N 1
ATOM 1405 C CA . GLU A 1 176 ? 11.013 4.053 -16.234 1.00 98.44 176 GLU A CA 1
ATOM 1406 C C . GLU A 1 176 ? 11.468 4.733 -17.528 1.00 98.44 176 GLU A C 1
ATOM 1408 O O . GLU A 1 176 ? 12.373 4.235 -18.204 1.00 98.44 176 GLU A O 1
ATOM 1413 N N . GLU A 1 177 ? 10.896 5.891 -17.857 1.00 98.31 177 GLU A N 1
ATOM 1414 C CA . GLU A 1 177 ? 11.306 6.683 -19.010 1.00 98.31 177 GLU A CA 1
ATOM 1415 C C . GLU A 1 177 ? 12.725 7.238 -18.837 1.00 98.31 177 GLU A C 1
ATOM 1417 O O . GLU A 1 177 ? 13.525 7.177 -19.772 1.00 98.31 177 GLU A O 1
ATOM 1422 N N . GLU A 1 178 ? 13.073 7.734 -17.648 1.00 98.06 178 GLU A N 1
ATOM 1423 C CA . GLU A 1 178 ? 14.439 8.150 -17.321 1.00 98.06 178 GLU A CA 1
ATOM 1424 C C . GLU A 1 178 ? 15.422 6.983 -17.415 1.00 98.06 178 GLU A C 1
ATOM 1426 O O . GLU A 1 178 ? 16.483 7.117 -18.025 1.00 98.06 178 GLU A O 1
ATOM 1431 N N . LYS A 1 179 ? 15.058 5.806 -16.897 1.00 98.44 179 LYS A N 1
ATOM 1432 C CA . LYS A 1 179 ? 15.881 4.597 -17.009 1.00 98.44 179 LYS A CA 1
ATOM 1433 C C . LYS A 1 179 ? 16.083 4.179 -18.466 1.00 98.44 179 LYS A C 1
ATOM 1435 O O . LYS A 1 179 ? 17.190 3.788 -18.837 1.00 98.44 179 LYS A O 1
ATOM 1440 N N . ARG A 1 180 ? 15.045 4.283 -19.303 1.00 98.31 180 ARG A N 1
ATOM 1441 C CA . ARG A 1 180 ? 15.139 4.045 -20.751 1.00 98.31 180 ARG A CA 1
ATOM 1442 C C . ARG A 1 180 ? 16.092 5.045 -21.410 1.00 98.31 180 ARG A C 1
ATOM 1444 O O . ARG A 1 180 ? 17.001 4.621 -22.113 1.00 98.31 180 ARG A O 1
ATOM 1451 N N . LYS A 1 181 ? 15.937 6.345 -21.137 1.00 98.44 181 LYS A N 1
ATOM 1452 C CA . LYS A 1 181 ? 16.832 7.401 -21.650 1.00 98.44 181 LYS A CA 1
ATOM 1453 C C . LYS A 1 181 ? 18.282 7.166 -21.231 1.00 98.44 181 LYS A C 1
ATOM 1455 O O . LYS A 1 181 ? 19.188 7.332 -22.039 1.00 98.44 181 LYS A O 1
ATOM 1460 N N . HIS A 1 182 ? 18.505 6.765 -19.981 1.00 98.50 182 HIS A N 1
ATOM 1461 C CA . HIS A 1 182 ? 19.838 6.455 -19.479 1.00 98.50 182 HIS A CA 1
ATOM 1462 C C . HIS A 1 182 ? 20.441 5.246 -20.197 1.00 98.50 182 HIS A C 1
ATOM 1464 O O . HIS A 1 182 ? 21.585 5.311 -20.627 1.00 98.50 182 HIS A O 1
ATOM 1470 N N . LYS A 1 183 ? 19.662 4.176 -20.387 1.00 98.06 183 LYS A N 1
ATOM 1471 C CA . LYS A 1 183 ? 20.087 3.001 -21.158 1.00 98.06 183 LYS A CA 1
ATOM 1472 C C . LYS A 1 183 ? 20.483 3.376 -22.588 1.00 98.06 183 LYS A C 1
ATOM 1474 O O . LYS A 1 183 ? 21.564 3.003 -23.017 1.00 98.06 183 LYS A O 1
ATOM 1479 N N . GLU A 1 184 ? 19.663 4.163 -23.279 1.00 96.88 184 GLU A N 1
ATOM 1480 C CA . GLU A 1 184 ? 19.952 4.646 -24.639 1.00 96.88 184 GLU A CA 1
ATOM 1481 C C . GLU A 1 184 ? 21.203 5.532 -24.689 1.00 96.88 184 GLU A C 1
ATOM 1483 O O . GLU A 1 184 ? 22.008 5.431 -25.612 1.00 96.88 184 GLU A O 1
ATOM 1488 N N . TYR A 1 185 ? 21.394 6.397 -23.690 1.00 97.81 185 TYR A N 1
ATOM 1489 C CA . TYR A 1 185 ? 22.603 7.208 -23.577 1.00 97.81 185 TYR A CA 1
ATOM 1490 C C . TYR A 1 185 ? 23.849 6.343 -23.354 1.00 97.81 185 TYR A C 1
ATOM 1492 O O . TYR A 1 185 ? 24.883 6.618 -23.958 1.00 97.81 185 TYR A O 1
ATOM 1500 N N . MET A 1 186 ? 23.748 5.304 -22.520 1.00 97.25 186 MET A N 1
ATOM 1501 C CA . MET A 1 186 ? 24.848 4.373 -22.263 1.00 97.25 186 MET A CA 1
ATOM 1502 C C . MET A 1 186 ? 25.195 3.560 -23.507 1.00 97.25 186 MET A C 1
ATOM 1504 O O . MET A 1 186 ? 26.353 3.554 -23.904 1.00 97.25 186 MET A O 1
ATOM 1508 N N . GLU A 1 187 ? 24.199 2.999 -24.194 1.00 96.19 187 GLU A N 1
ATOM 1509 C CA . GLU A 1 187 ? 24.400 2.292 -25.467 1.00 96.19 187 GLU A CA 1
ATOM 1510 C C . GLU A 1 187 ? 25.077 3.199 -26.502 1.00 96.19 187 GLU A C 1
ATOM 1512 O O . GLU A 1 187 ? 26.068 2.821 -27.121 1.00 96.19 187 GLU A O 1
ATOM 1517 N N . LYS A 1 188 ? 24.621 4.451 -26.619 1.00 96.25 188 LYS A N 1
ATOM 1518 C CA . LYS A 1 188 ? 25.251 5.433 -27.504 1.00 96.25 188 LYS A CA 1
ATOM 1519 C C . LYS A 1 188 ? 26.681 5.776 -27.081 1.00 96.25 188 LYS A C 1
ATOM 1521 O O . LYS A 1 188 ? 27.535 6.005 -27.932 1.00 96.25 188 LYS A O 1
ATOM 1526 N N . SER A 1 189 ? 26.959 5.862 -25.779 1.00 96.31 189 SER A N 1
ATOM 1527 C CA . SER A 1 189 ? 28.325 6.085 -25.301 1.00 96.31 189 SER A CA 1
ATOM 1528 C C . SER A 1 189 ? 29.231 4.881 -25.550 1.00 96.31 189 SER A C 1
ATOM 1530 O O . SER A 1 189 ? 30.390 5.086 -25.896 1.00 96.31 189 SER A O 1
ATOM 1532 N N . ASP A 1 190 ? 28.702 3.659 -25.470 1.00 96.06 190 ASP A N 1
ATOM 1533 C CA . ASP A 1 190 ? 29.439 2.429 -25.763 1.00 96.06 190 ASP A CA 1
ATOM 1534 C C . ASP A 1 190 ? 29.843 2.371 -27.244 1.00 96.06 190 ASP A C 1
ATOM 1536 O O . ASP A 1 190 ? 30.987 2.041 -27.553 1.00 96.06 190 ASP A O 1
ATOM 1540 N N . GLU A 1 191 ? 28.969 2.802 -28.163 1.00 95.25 191 GLU A N 1
ATOM 1541 C CA . GLU A 1 191 ? 29.313 2.954 -29.588 1.00 95.25 191 GLU A CA 1
ATOM 1542 C C . GLU A 1 191 ? 30.527 3.876 -29.789 1.00 95.25 191 GLU A C 1
ATOM 1544 O O . GLU A 1 191 ? 31.448 3.551 -30.544 1.00 95.25 191 GLU A O 1
ATOM 1549 N N . PHE A 1 192 ? 30.565 5.017 -29.091 1.00 97.00 192 PHE A N 1
ATOM 1550 C CA . PHE A 1 192 ? 31.710 5.929 -29.152 1.00 97.00 192 PHE A CA 1
ATOM 1551 C C . PHE A 1 192 ? 32.971 5.327 -28.529 1.00 97.00 192 PHE A C 1
ATOM 1553 O O . PHE A 1 192 ? 34.060 5.527 -29.068 1.00 97.00 192 PHE A O 1
ATOM 1560 N N . ILE A 1 193 ? 32.839 4.589 -27.423 1.00 96.50 193 ILE A N 1
ATOM 1561 C CA . ILE A 1 193 ? 33.963 3.906 -26.773 1.00 96.50 193 ILE A CA 1
ATOM 1562 C C . ILE A 1 193 ? 34.593 2.896 -27.738 1.00 96.50 193 ILE A C 1
ATOM 1564 O O . ILE A 1 193 ? 35.804 2.951 -27.941 1.00 96.50 193 ILE A O 1
ATOM 1568 N N . CYS A 1 194 ? 33.796 2.055 -28.404 1.00 95.25 194 CYS A N 1
ATOM 1569 C CA . CYS A 1 194 ? 34.302 1.074 -29.370 1.00 95.25 194 CYS A CA 1
ATOM 1570 C C . CYS A 1 194 ? 35.039 1.727 -30.549 1.00 95.25 194 CYS A C 1
ATOM 1572 O O . CYS A 1 194 ? 36.078 1.233 -30.987 1.00 95.25 194 CYS A O 1
ATOM 1574 N N . LEU A 1 195 ? 34.529 2.852 -31.061 1.00 95.81 195 LEU A N 1
ATOM 1575 C CA . LEU A 1 195 ? 35.203 3.598 -32.129 1.00 95.81 195 LEU A CA 1
ATOM 1576 C C . LEU A 1 195 ? 36.550 4.168 -31.666 1.00 95.81 195 LEU A C 1
ATOM 1578 O O . LEU A 1 195 ? 37.537 4.095 -32.398 1.00 95.81 195 LEU A O 1
ATOM 1582 N N . LEU A 1 196 ? 36.601 4.733 -30.456 1.00 95.19 196 LEU A N 1
ATOM 1583 C CA . LEU A 1 196 ? 37.834 5.280 -29.888 1.00 95.19 196 LEU A CA 1
ATOM 1584 C C . LEU A 1 196 ? 38.865 4.191 -29.595 1.00 95.19 196 LEU A C 1
ATOM 1586 O O . LEU A 1 196 ? 40.047 4.401 -29.856 1.00 95.19 196 LEU A O 1
ATOM 1590 N N . GLU A 1 197 ? 38.432 3.040 -29.088 1.00 95.19 197 GLU A N 1
ATOM 1591 C CA . GLU A 1 197 ? 39.287 1.874 -28.870 1.00 95.19 197 GLU A CA 1
ATOM 1592 C C . GLU A 1 197 ? 39.890 1.389 -30.193 1.00 95.19 197 GLU A C 1
ATOM 1594 O O . GLU A 1 197 ? 41.112 1.285 -30.306 1.00 95.19 197 GLU A O 1
ATOM 1599 N N . GLN A 1 198 ? 39.064 1.237 -31.235 1.00 96.25 198 GLN A N 1
ATOM 1600 C CA . GLN A 1 198 ? 39.531 0.851 -32.566 1.00 96.25 198 GLN A CA 1
ATOM 1601 C C . GLN A 1 198 ? 40.558 1.840 -33.138 1.00 96.25 198 GLN A C 1
ATOM 1603 O O . GLN A 1 198 ? 41.553 1.435 -33.745 1.00 96.25 198 GLN A O 1
ATOM 1608 N N . GLU A 1 199 ? 40.338 3.143 -32.970 1.00 96.00 199 GLU A N 1
ATOM 1609 C CA . GLU A 1 199 ? 41.309 4.148 -33.402 1.00 96.00 199 GLU A CA 1
ATOM 1610 C C . GLU A 1 199 ? 42.596 4.084 -32.565 1.00 96.00 199 GLU A C 1
ATOM 1612 O O . GLU A 1 199 ? 43.690 4.112 -33.131 1.00 96.00 199 GLU A O 1
ATOM 1617 N N . CYS A 1 200 ? 42.507 3.918 -31.243 1.00 95.12 200 CYS A N 1
ATOM 1618 C CA . CYS A 1 200 ? 43.679 3.769 -30.375 1.00 95.12 200 CYS A CA 1
ATOM 1619 C C . CYS A 1 200 ? 44.537 2.556 -30.764 1.00 95.12 200 CYS A C 1
ATOM 1621 O O . CYS A 1 200 ? 45.764 2.663 -30.807 1.00 95.12 200 CYS A O 1
ATOM 1623 N N . GLU A 1 201 ? 43.915 1.428 -31.109 1.00 94.88 201 GLU A N 1
ATOM 1624 C CA . GLU A 1 201 ? 44.607 0.240 -31.615 1.00 94.88 201 GLU A CA 1
ATOM 1625 C C . GLU A 1 201 ? 45.332 0.518 -32.937 1.00 94.88 201 GLU A C 1
ATOM 1627 O O . GLU A 1 201 ? 46.508 0.173 -33.077 1.00 94.88 201 GLU A O 1
ATOM 1632 N N . ARG A 1 202 ? 44.684 1.202 -33.892 1.00 95.25 202 ARG A N 1
ATOM 1633 C CA . ARG A 1 202 ? 45.313 1.584 -35.171 1.00 95.25 202 ARG A CA 1
ATOM 1634 C C . ARG A 1 202 ? 46.540 2.461 -34.960 1.00 95.25 202 ARG A C 1
ATOM 1636 O O . ARG A 1 202 ? 47.587 2.207 -35.559 1.00 95.25 202 ARG A O 1
ATOM 1643 N N . TRP A 1 203 ? 46.429 3.478 -34.106 1.00 92.50 203 TRP A N 1
ATOM 1644 C CA . TRP A 1 203 ? 47.552 4.356 -33.786 1.00 92.50 203 TRP A CA 1
ATOM 1645 C C . TRP A 1 203 ? 48.666 3.599 -33.072 1.00 92.50 203 TRP A C 1
ATOM 1647 O O . TRP A 1 203 ? 49.823 3.765 -33.445 1.00 92.50 203 TRP A O 1
ATOM 1657 N N . SER A 1 204 ? 48.339 2.730 -32.114 1.00 92.00 204 SER A N 1
ATOM 1658 C CA . SER A 1 204 ? 49.316 1.888 -31.417 1.00 92.00 204 SER A CA 1
ATOM 1659 C C . SER A 1 204 ? 50.097 1.006 -32.395 1.00 92.00 204 SER A C 1
ATOM 1661 O O . SER A 1 204 ? 51.327 1.043 -32.410 1.00 92.00 204 SER A O 1
ATOM 1663 N N . LEU A 1 205 ? 49.405 0.309 -33.303 1.00 92.62 205 LEU A N 1
ATOM 1664 C CA . LEU A 1 205 ? 50.038 -0.521 -34.332 1.00 92.62 205 LEU A CA 1
ATOM 1665 C C . LEU A 1 205 ? 50.909 0.292 -35.302 1.00 92.62 205 LEU A C 1
ATOM 1667 O O . LEU A 1 205 ? 51.939 -0.201 -35.757 1.00 92.62 205 LEU A O 1
ATOM 1671 N N . ALA A 1 206 ? 50.537 1.537 -35.609 1.00 91.12 206 ALA A N 1
ATOM 1672 C CA . ALA A 1 206 ? 51.334 2.420 -36.462 1.00 91.12 206 ALA A CA 1
ATOM 1673 C C . ALA A 1 206 ? 52.527 3.064 -35.726 1.00 91.12 206 ALA A C 1
ATOM 1675 O O . ALA A 1 206 ? 53.553 3.364 -36.343 1.00 91.12 206 ALA A O 1
ATOM 1676 N N . LEU A 1 207 ? 52.400 3.311 -34.420 1.00 91.00 207 LEU A N 1
ATOM 1677 C CA . LEU A 1 207 ? 53.406 3.981 -33.596 1.00 91.00 207 LEU A CA 1
ATOM 1678 C C . LEU A 1 207 ? 54.448 3.009 -33.043 1.00 91.00 207 LEU A C 1
ATOM 1680 O O . LEU A 1 207 ? 55.617 3.385 -33.002 1.00 91.00 207 LEU A O 1
ATOM 1684 N N . LEU A 1 208 ? 54.074 1.781 -32.671 1.00 89.50 208 LEU A N 1
ATOM 1685 C CA . LEU A 1 208 ? 54.992 0.789 -32.098 1.00 89.50 208 LEU A CA 1
ATOM 1686 C C . LEU A 1 208 ? 56.229 0.545 -32.985 1.00 89.50 208 LEU A C 1
ATOM 1688 O O . LEU A 1 208 ? 57.335 0.768 -32.491 1.00 89.50 208 LEU A O 1
ATOM 1692 N N . PRO A 1 209 ? 56.110 0.254 -34.300 1.00 87.00 209 PRO A N 1
ATOM 1693 C CA . PRO A 1 209 ? 57.285 0.069 -35.156 1.00 87.00 209 PRO A CA 1
ATOM 1694 C C . PRO A 1 209 ? 58.139 1.333 -35.279 1.00 87.00 209 PRO A C 1
ATOM 1696 O O . PRO A 1 209 ? 59.362 1.259 -35.378 1.00 87.00 209 PRO A O 1
ATOM 1699 N N . ARG A 1 210 ? 57.513 2.519 -35.261 1.00 88.94 210 ARG A N 1
ATOM 1700 C CA . ARG A 1 210 ? 58.236 3.798 -35.332 1.00 88.94 210 ARG A CA 1
ATOM 1701 C C . ARG A 1 210 ? 59.016 4.056 -34.048 1.00 88.94 210 ARG A C 1
ATOM 1703 O O . ARG A 1 210 ? 60.139 4.544 -34.119 1.00 88.94 210 ARG A O 1
ATOM 1710 N N . LEU A 1 211 ? 58.444 3.720 -32.894 1.00 85.38 211 LEU A N 1
ATOM 1711 C CA . LEU A 1 211 ? 59.111 3.820 -31.599 1.00 85.38 211 LEU A CA 1
ATOM 1712 C C . LEU A 1 211 ? 60.235 2.786 -31.463 1.00 85.38 211 LEU A C 1
ATOM 1714 O O . LEU A 1 211 ? 61.306 3.145 -30.985 1.00 85.38 211 LEU A O 1
ATOM 1718 N N . GLU A 1 212 ? 60.048 1.557 -31.950 1.00 86.94 212 GLU A N 1
ATOM 1719 C CA . GLU A 1 212 ? 61.100 0.533 -32.014 1.00 86.94 212 GLU A CA 1
ATOM 1720 C C . GLU A 1 212 ? 62.254 0.964 -32.924 1.00 86.94 212 GLU A C 1
ATOM 1722 O O . GLU A 1 212 ? 63.417 0.903 -32.526 1.00 86.94 212 GLU A O 1
ATOM 1727 N N . CYS A 1 213 ? 61.944 1.480 -34.118 1.00 84.31 213 CYS A N 1
ATOM 1728 C CA . CYS A 1 213 ? 62.944 2.014 -35.040 1.00 84.31 213 CYS A CA 1
ATOM 1729 C C . CYS A 1 213 ? 63.697 3.195 -34.418 1.00 84.31 213 CYS A C 1
ATOM 1731 O O . CYS A 1 213 ? 64.924 3.221 -34.444 1.00 84.31 213 CYS A O 1
ATOM 1733 N N . ASN A 1 214 ? 62.988 4.151 -33.812 1.00 84.06 214 ASN A N 1
ATOM 1734 C CA . ASN A 1 214 ? 63.612 5.293 -33.145 1.00 84.06 214 ASN A CA 1
ATOM 1735 C C . ASN A 1 214 ? 64.472 4.859 -31.949 1.00 84.06 214 ASN A C 1
ATOM 1737 O O . ASN A 1 214 ? 65.559 5.401 -31.757 1.00 84.06 214 ASN A O 1
ATOM 1741 N N . GLY A 1 215 ? 64.026 3.867 -31.175 1.00 86.00 215 GLY A N 1
ATOM 1742 C CA . GLY A 1 215 ? 64.792 3.279 -30.077 1.00 86.00 215 GLY A CA 1
ATOM 1743 C C . GLY A 1 215 ? 66.060 2.576 -30.562 1.00 86.00 215 GLY A C 1
ATOM 1744 O O . GLY A 1 215 ? 67.132 2.784 -29.996 1.00 86.00 215 GLY A O 1
ATOM 1745 N N . MET A 1 216 ? 65.970 1.814 -31.654 1.00 83.81 216 MET A N 1
ATOM 1746 C CA . MET A 1 216 ? 67.114 1.151 -32.284 1.00 83.81 216 MET A CA 1
ATOM 1747 C C . MET A 1 216 ? 68.117 2.163 -32.852 1.00 83.81 216 MET A C 1
ATOM 1749 O O . MET A 1 216 ? 69.322 2.006 -32.660 1.00 83.81 216 MET A O 1
ATOM 1753 N N . ILE A 1 217 ? 67.634 3.234 -33.491 1.00 82.50 217 ILE A N 1
ATOM 1754 C CA . ILE A 1 217 ? 68.480 4.332 -33.975 1.00 82.50 217 ILE A CA 1
ATOM 1755 C C . ILE A 1 217 ? 69.182 5.014 -32.795 1.00 82.50 217 ILE A C 1
ATOM 1757 O O . ILE A 1 217 ? 70.393 5.215 -32.840 1.00 82.50 217 ILE A O 1
ATOM 1761 N N . LEU A 1 218 ? 68.458 5.321 -31.713 1.00 82.75 218 LEU A N 1
ATOM 1762 C CA . LEU A 1 218 ? 69.036 5.950 -30.524 1.00 82.75 218 LEU A CA 1
ATOM 1763 C C . LEU A 1 218 ? 70.090 5.049 -29.857 1.00 82.75 218 LEU A C 1
ATOM 1765 O O . LEU A 1 218 ? 71.151 5.535 -29.469 1.00 82.75 218 LEU A O 1
ATOM 1769 N N . ALA A 1 219 ? 69.837 3.740 -29.772 1.00 83.88 219 ALA A N 1
ATOM 1770 C CA . ALA A 1 219 ? 70.789 2.764 -29.246 1.00 83.88 219 ALA A CA 1
ATOM 1771 C C . ALA A 1 219 ? 72.054 2.665 -30.112 1.00 83.88 219 ALA A C 1
ATOM 1773 O O . ALA A 1 219 ? 73.162 2.663 -29.576 1.00 83.88 219 ALA A O 1
ATOM 1774 N N . HIS A 1 220 ? 71.903 2.651 -31.440 1.00 82.38 220 HIS A N 1
ATOM 1775 C CA . HIS A 1 220 ? 73.031 2.654 -32.369 1.00 82.38 220 HIS A CA 1
ATOM 1776 C C . HIS A 1 220 ? 73.869 3.930 -32.220 1.00 82.38 220 HIS A C 1
ATOM 1778 O O . HIS A 1 220 ? 75.090 3.858 -32.099 1.00 82.38 220 HIS A O 1
ATOM 1784 N N . CYS A 1 221 ? 73.227 5.100 -32.159 1.00 79.12 221 CYS A N 1
ATOM 1785 C CA . CYS A 1 221 ? 73.914 6.373 -31.943 1.00 79.12 221 CYS A CA 1
ATOM 1786 C C . CYS A 1 221 ? 74.662 6.407 -30.601 1.00 79.12 221 CYS A C 1
ATOM 1788 O O . CYS A 1 221 ? 75.815 6.837 -30.561 1.00 79.12 221 CYS A O 1
ATOM 1790 N N . ASN A 1 222 ? 74.049 5.911 -29.522 1.00 78.31 222 ASN A N 1
ATOM 1791 C CA . ASN A 1 222 ? 74.697 5.827 -28.212 1.00 78.31 222 ASN A CA 1
ATOM 1792 C C . ASN A 1 222 ? 75.895 4.869 -28.222 1.00 78.31 222 ASN A C 1
ATOM 1794 O O . ASN A 1 222 ? 76.935 5.213 -27.669 1.00 78.31 222 ASN A O 1
ATOM 1798 N N . LEU A 1 223 ? 75.792 3.708 -28.879 1.00 73.44 223 LEU A N 1
ATOM 1799 C CA . LEU A 1 223 ? 76.908 2.766 -29.007 1.00 73.44 223 LEU A CA 1
ATOM 1800 C C . LEU A 1 223 ? 78.058 3.361 -29.835 1.00 73.44 223 LEU A C 1
ATOM 1802 O O . LEU A 1 223 ? 79.218 3.221 -29.454 1.00 73.44 223 LEU A O 1
ATOM 1806 N N . CYS A 1 224 ? 77.751 4.072 -30.927 1.00 71.38 224 CYS A N 1
ATOM 1807 C CA . CYS A 1 224 ? 78.757 4.787 -31.716 1.00 71.38 224 CYS A CA 1
ATOM 1808 C C . CYS A 1 224 ? 79.461 5.888 -30.905 1.00 71.38 224 CYS A C 1
ATOM 1810 O O . CYS A 1 224 ? 80.674 6.051 -31.025 1.00 71.38 224 CYS A O 1
ATOM 1812 N N . LEU A 1 225 ? 78.728 6.626 -30.064 1.00 64.44 225 LEU A N 1
ATOM 1813 C CA . LEU A 1 225 ? 79.301 7.661 -29.196 1.00 64.44 225 LEU A CA 1
ATOM 1814 C C . LEU A 1 225 ? 80.144 7.073 -28.054 1.00 64.44 225 LEU A C 1
ATOM 1816 O O . LEU A 1 225 ? 81.213 7.608 -27.752 1.00 64.44 225 LEU A O 1
ATOM 1820 N N . LEU A 1 226 ? 79.716 5.956 -27.453 1.00 62.62 226 LEU A N 1
ATOM 1821 C CA . LEU A 1 226 ? 80.491 5.252 -26.425 1.00 62.62 226 LEU A CA 1
ATOM 1822 C C . LEU A 1 226 ? 81.775 4.649 -27.008 1.00 62.62 226 LEU A C 1
ATOM 1824 O O . LEU A 1 226 ? 82.854 4.870 -26.466 1.00 62.62 226 LEU A O 1
ATOM 1828 N N . GLY A 1 227 ? 81.685 3.996 -28.171 1.00 59.78 227 GLY A N 1
ATOM 1829 C CA . GLY A 1 227 ? 82.853 3.462 -28.877 1.00 59.78 227 GLY A CA 1
ATOM 1830 C C . GLY A 1 227 ? 83.848 4.545 -29.306 1.00 59.78 227 GLY A C 1
ATOM 1831 O O . GLY A 1 227 ? 85.048 4.289 -29.358 1.00 59.78 227 GLY A O 1
ATOM 1832 N N . SER A 1 228 ? 83.381 5.774 -29.555 1.00 59.19 228 SER A N 1
ATOM 1833 C CA . SER A 1 228 ? 84.265 6.922 -29.795 1.00 59.19 228 SER A CA 1
ATOM 1834 C C . SER A 1 228 ? 84.922 7.458 -28.517 1.00 59.19 228 SER A C 1
ATOM 1836 O O . SER A 1 228 ? 85.956 8.117 -28.615 1.00 59.19 228 SER A O 1
ATOM 1838 N N . SER A 1 229 ? 84.334 7.223 -27.343 1.00 56.81 229 SER A N 1
ATOM 1839 C CA . SER A 1 229 ? 84.830 7.746 -26.061 1.00 56.81 229 SER A CA 1
ATOM 1840 C C . SER A 1 229 ? 85.820 6.792 -25.379 1.00 56.81 229 SER A C 1
ATOM 1842 O O . SER A 1 229 ? 86.709 7.250 -24.666 1.00 56.81 229 SER A O 1
ATOM 1844 N N . ASP A 1 230 ? 85.746 5.489 -25.672 1.00 55.59 230 ASP A N 1
ATOM 1845 C CA . ASP A 1 230 ? 86.698 4.471 -25.195 1.00 55.59 230 ASP A CA 1
ATOM 1846 C C . ASP A 1 230 ? 88.024 4.435 -25.980 1.00 55.59 230 ASP A C 1
ATOM 1848 O O . ASP A 1 230 ? 88.838 3.526 -25.806 1.00 55.59 230 ASP A O 1
ATOM 1852 N N . SER A 1 231 ? 88.318 5.470 -26.775 1.00 50.78 231 SER A N 1
ATOM 1853 C CA . SER A 1 231 ? 89.695 5.797 -27.162 1.00 50.78 231 SER A CA 1
ATOM 1854 C C . SER A 1 231 ? 90.260 6.910 -26.265 1.00 50.78 231 SER A C 1
ATOM 1856 O O . SER A 1 231 ? 90.444 8.038 -26.726 1.00 50.78 231 SER A O 1
ATOM 1858 N N . PRO A 1 232 ? 90.611 6.640 -24.988 1.00 51.94 232 PRO A N 1
ATOM 1859 C CA . PRO A 1 232 ? 91.420 7.575 -24.215 1.00 51.94 232 PRO A CA 1
ATOM 1860 C C . PRO A 1 232 ? 92.895 7.540 -24.657 1.00 51.94 232 PRO A C 1
ATOM 1862 O O . PRO A 1 232 ? 93.705 8.319 -24.160 1.00 51.94 232 PRO A O 1
ATOM 1865 N N . ALA A 1 233 ? 93.276 6.648 -25.582 1.00 48.19 233 ALA A N 1
ATOM 1866 C CA . ALA A 1 233 ? 94.673 6.431 -25.950 1.00 48.19 233 ALA A CA 1
ATOM 1867 C C . ALA A 1 233 ? 95.169 7.316 -27.105 1.00 48.19 233 ALA A C 1
ATOM 1869 O O . ALA A 1 233 ? 96.373 7.542 -27.221 1.00 48.19 233 ALA A O 1
ATOM 1870 N N . SER A 1 234 ? 94.286 7.887 -27.927 1.00 53.25 234 SER A N 1
ATOM 1871 C CA . SER A 1 234 ? 94.690 8.883 -28.921 1.00 53.25 234 SER A CA 1
ATOM 1872 C C . SER A 1 234 ? 94.490 10.286 -28.369 1.00 53.25 234 SER A C 1
ATOM 1874 O O . SER A 1 234 ? 93.560 11.001 -28.725 1.00 53.25 234 SER A O 1
ATOM 1876 N N . ALA A 1 235 ? 95.428 10.655 -27.505 1.00 47.22 235 ALA A N 1
ATOM 1877 C CA . ALA A 1 235 ? 96.043 11.967 -27.544 1.00 47.22 235 ALA A CA 1
ATOM 1878 C C . ALA A 1 235 ? 95.073 13.161 -27.520 1.00 47.22 235 ALA A C 1
ATOM 1880 O O . ALA A 1 235 ? 94.683 13.734 -28.535 1.00 47.22 235 ALA A O 1
ATOM 1881 N N . PHE A 1 236 ? 94.882 13.642 -26.297 1.00 47.69 236 PHE A N 1
ATOM 1882 C CA . PHE A 1 236 ? 94.676 15.024 -25.851 1.00 47.69 236 PHE A CA 1
ATOM 1883 C C . PHE A 1 236 ? 95.478 16.141 -26.581 1.00 47.69 236 PHE A C 1
ATOM 1885 O O . PHE A 1 236 ? 95.541 17.269 -26.096 1.00 47.69 236 PHE A O 1
ATOM 1892 N N . GLN A 1 237 ? 96.109 15.894 -27.732 1.00 47.72 237 GLN A N 1
ATOM 1893 C CA . GLN A 1 237 ? 97.107 16.784 -28.326 1.00 47.72 237 GLN A CA 1
ATOM 1894 C C . GLN A 1 237 ? 96.548 17.822 -29.311 1.00 47.72 237 GLN A C 1
ATOM 1896 O O . GLN A 1 237 ? 97.320 18.588 -29.880 1.00 47.72 237 GLN A O 1
ATOM 1901 N N . VAL A 1 238 ? 95.227 17.928 -29.493 1.00 47.41 238 VAL A N 1
ATOM 1902 C CA . VAL A 1 238 ? 94.662 19.014 -30.328 1.00 47.41 238 VAL A CA 1
ATOM 1903 C C . VAL A 1 238 ? 93.633 19.884 -29.599 1.00 47.41 238 VAL A C 1
ATOM 1905 O O . VAL A 1 238 ? 93.414 21.027 -29.992 1.00 47.41 238 VAL A O 1
ATOM 1908 N N . ALA A 1 239 ? 93.098 19.453 -28.452 1.00 48.97 239 ALA A N 1
ATOM 1909 C CA . ALA A 1 239 ? 92.199 20.306 -27.664 1.00 48.97 239 ALA A CA 1
ATOM 1910 C C . ALA A 1 239 ? 92.928 21.471 -26.956 1.00 48.97 239 ALA A C 1
ATOM 1912 O O . ALA A 1 239 ? 92.302 22.467 -26.600 1.00 48.97 239 ALA A O 1
ATOM 1913 N N . GLY A 1 240 ? 94.255 21.395 -26.801 1.00 47.25 240 GLY A N 1
ATOM 1914 C CA . GLY A 1 240 ? 95.036 22.406 -26.085 1.00 47.25 240 GLY A CA 1
ATOM 1915 C C . GLY A 1 240 ? 95.358 23.695 -26.850 1.00 47.25 240 GLY A C 1
ATOM 1916 O O . GLY A 1 240 ? 95.704 24.678 -26.202 1.00 47.25 240 GLY A O 1
ATOM 1917 N N . ILE A 1 241 ? 95.268 23.743 -28.190 1.00 51.03 241 ILE A N 1
ATOM 1918 C CA . ILE A 1 241 ? 95.844 24.887 -28.939 1.00 51.03 241 ILE A CA 1
ATOM 1919 C C . ILE A 1 241 ? 94.896 25.657 -29.863 1.00 51.03 241 ILE A C 1
ATOM 1921 O O . ILE A 1 241 ? 95.300 26.670 -30.429 1.00 51.03 241 ILE A O 1
ATOM 1925 N N . THR A 1 242 ? 93.624 25.271 -29.983 1.00 54.25 242 THR A N 1
ATOM 1926 C CA . THR A 1 242 ? 92.644 26.081 -30.749 1.00 54.25 242 THR A CA 1
ATOM 1927 C C . THR A 1 242 ? 91.382 26.419 -29.956 1.00 54.25 242 THR A C 1
ATOM 1929 O O . THR A 1 242 ? 90.716 27.411 -30.259 1.00 54.25 242 THR A O 1
ATOM 1932 N N . GLY A 1 243 ? 91.121 25.702 -28.855 1.00 51.72 243 GLY A N 1
ATOM 1933 C CA . GLY A 1 243 ? 90.036 26.017 -27.924 1.00 51.72 243 GLY A CA 1
ATOM 1934 C C . GLY A 1 243 ? 90.203 27.373 -27.239 1.00 51.72 243 GLY A C 1
ATOM 1935 O O . GLY A 1 243 ? 89.216 28.064 -27.035 1.00 51.72 243 GLY A O 1
ATOM 1936 N N . THR A 1 244 ? 91.428 27.837 -26.973 1.00 51.41 244 THR A N 1
ATOM 1937 C CA . THR A 1 244 ? 91.630 29.179 -26.398 1.00 51.41 244 THR A CA 1
ATOM 1938 C C . THR A 1 244 ? 91.482 30.294 -27.426 1.00 51.41 244 THR A C 1
ATOM 1940 O O . THR A 1 244 ? 91.080 31.389 -27.050 1.00 51.41 244 THR A O 1
ATOM 1943 N N . ARG A 1 245 ? 91.715 30.047 -28.725 1.00 57.12 245 ARG A N 1
ATOM 1944 C CA . ARG A 1 245 ? 91.481 31.079 -29.750 1.00 57.12 245 ARG A CA 1
ATOM 1945 C C . ARG A 1 245 ? 90.003 31.245 -30.080 1.00 57.12 245 ARG A C 1
ATOM 1947 O O . ARG A 1 245 ? 89.565 32.383 -30.204 1.00 57.12 245 ARG A O 1
ATOM 1954 N N . HIS A 1 246 ? 89.223 30.165 -30.128 1.00 56.97 246 HIS A N 1
ATOM 1955 C CA . HIS A 1 246 ? 87.776 30.292 -30.314 1.00 56.97 246 HIS A CA 1
ATOM 1956 C C . HIS A 1 246 ? 87.006 30.552 -29.019 1.00 56.97 246 HIS A C 1
ATOM 1958 O O . HIS A 1 246 ? 85.999 31.239 -29.097 1.00 56.97 246 HIS A O 1
ATOM 1964 N N . HIS A 1 247 ? 87.479 30.149 -27.831 1.00 53.53 247 HIS A N 1
ATOM 1965 C CA . HIS A 1 247 ? 86.888 30.663 -26.590 1.00 53.53 247 HIS A CA 1
ATOM 1966 C C . HIS A 1 247 ? 87.283 32.108 -26.309 1.00 53.53 247 HIS A C 1
ATOM 1968 O O . HIS A 1 247 ? 86.428 32.840 -25.844 1.00 53.53 247 HIS A O 1
ATOM 1974 N N . ALA A 1 248 ? 88.484 32.586 -26.650 1.00 52.62 248 ALA A N 1
ATOM 1975 C CA . ALA A 1 248 ? 88.740 34.026 -26.570 1.00 52.62 248 ALA A CA 1
ATOM 1976 C C . ALA A 1 248 ? 87.865 34.801 -27.569 1.00 52.62 248 ALA A C 1
ATOM 1978 O O . ALA A 1 248 ? 87.338 35.849 -27.219 1.00 52.62 248 ALA A O 1
ATOM 1979 N N . GLN A 1 249 ? 87.642 34.272 -28.779 1.00 53.06 249 GLN A N 1
ATOM 1980 C CA . GLN A 1 249 ? 86.727 34.900 -29.739 1.00 53.06 249 GLN A CA 1
ATOM 1981 C C . GLN A 1 249 ? 85.252 34.801 -29.319 1.00 53.06 249 GLN A C 1
ATOM 1983 O O . GLN A 1 249 ? 84.527 35.770 -29.490 1.00 53.06 249 GLN A O 1
ATOM 1988 N N . LEU A 1 250 ? 84.798 33.692 -28.729 1.00 53.19 250 LEU A N 1
ATOM 1989 C CA . LEU A 1 250 ? 83.418 33.560 -28.244 1.00 53.19 250 LEU A CA 1
ATOM 1990 C C . LEU A 1 250 ? 83.181 34.334 -26.945 1.00 53.19 250 LEU A C 1
ATOM 1992 O O . LEU A 1 250 ? 82.097 34.875 -26.760 1.00 53.19 250 LEU A O 1
ATOM 1996 N N . VAL A 1 251 ? 84.187 34.455 -26.077 1.00 54.19 251 VAL A N 1
ATOM 1997 C CA . VAL A 1 251 ? 84.100 35.295 -24.876 1.00 54.19 251 VAL A CA 1
ATOM 1998 C C . VAL A 1 251 ? 84.172 36.777 -25.243 1.00 54.19 251 VAL A C 1
ATOM 2000 O O . VAL A 1 251 ? 83.503 37.575 -24.601 1.00 54.19 251 VAL A O 1
ATOM 2003 N N . PHE A 1 252 ? 84.871 37.167 -26.314 1.00 48.09 252 PHE A N 1
ATOM 2004 C CA . PHE A 1 252 ? 84.842 38.563 -26.768 1.00 48.09 252 PHE A CA 1
ATOM 2005 C C . PHE A 1 252 ? 83.532 38.959 -27.473 1.00 48.09 252 PHE A C 1
ATOM 2007 O O . PHE A 1 252 ? 83.277 40.141 -27.661 1.00 48.09 252 PHE A O 1
ATOM 2014 N N . VAL A 1 253 ? 82.680 38.003 -27.859 1.00 52.25 253 VAL A N 1
ATOM 2015 C CA . VAL A 1 253 ? 81.375 38.310 -28.478 1.00 52.25 253 VAL A CA 1
ATOM 2016 C C . VAL A 1 253 ? 80.241 38.407 -27.443 1.00 52.25 253 VAL A C 1
ATOM 2018 O O . VAL A 1 253 ? 79.171 38.907 -27.772 1.00 52.25 253 VAL A O 1
ATOM 2021 N N . PHE A 1 254 ? 80.458 38.002 -26.186 1.00 45.59 254 PHE A N 1
ATOM 2022 C CA . PHE A 1 254 ? 79.408 38.000 -25.153 1.00 45.59 254 PHE A CA 1
ATOM 2023 C C . PHE A 1 254 ? 79.789 38.682 -23.823 1.00 45.59 254 PHE A C 1
ATOM 2025 O O . PHE A 1 254 ? 79.229 38.343 -22.780 1.00 45.59 254 PHE A O 1
ATOM 2032 N N . LEU A 1 255 ? 80.683 39.675 -23.855 1.00 47.16 255 LEU A N 1
ATOM 2033 C CA . LEU A 1 255 ? 80.958 40.585 -22.733 1.00 47.16 255 LEU A CA 1
ATOM 2034 C C . LEU A 1 255 ? 80.786 42.046 -23.149 1.00 47.16 255 LEU A C 1
ATOM 2036 O O . LEU A 1 255 ? 81.241 42.391 -24.262 1.00 47.16 255 LEU A O 1
#

Radius of gyration: 55.1 Å; chains: 1; bounding box: 144×88×94 Å

Foldseek 3Di:
DDDDDDDDDDDDDDDDDDDDDDDDDDDDDDDDDDDDDDDDDDDDDDDDDDDDDDDDDDDDDDDPPPQPPVSVVVVVVVVVVVVVVVVVVVVVVVVVVVVVVVVCVVVPPPPVVVVVVVVVVVVVVPPPDPPPPPPPPVVVVVVVVVVVVVVVVVVVVVVVVVVVVVVVVVVVVVVVVVVVVVVVVVVVVVVVVVVVVVVVVVVCVVVVVVVVVVVVVVVVVVVVVVVVVVPPPPDPPPCPPCVCVVVVVVVVVPD

Sequence (255 aa):
MRSRGSDTEGSAQKKFPRHTKGHSFQGPKNMK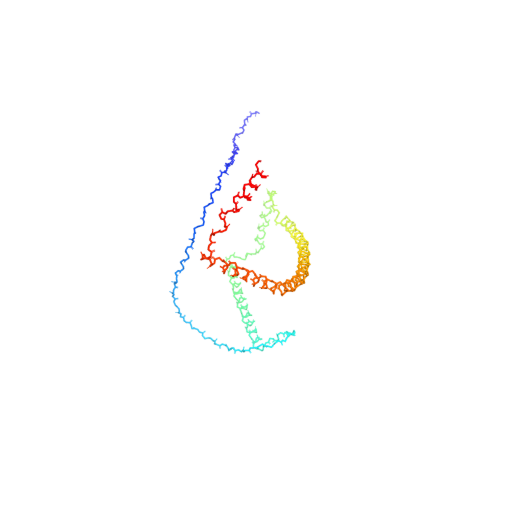HRQQDKDSPSESDVILPCPKAEKPHSGNGHQAEDLSRDDLLFLLSILEGELQARDEVIGILKAEKMDLALLEAQYGFVTPKKVLEALQRDAFQAKSTPWQEDIYEKPMNELDKVVEKHKESYRRILGQLLVAEKSRRQTILELEEEKRKHKEYMEKSDEFICLLEQECERWSLALLPRLECNGMILAHCNLCLLGSSDSPASAFQVAGITGTRHHAQLVFVFL